Protein AF-S4RMG9-F1 (afdb_monomer)

Secondary structure (DSSP, 8-state):
-GGGTS-HHHHHHHHHHHHHHHHHT-TTEEE-SSSS-EEE--TT-SEEE-TTT--EEETTT-SBP-GGGTTS-HHHHHHHHHHH-HHHHHHHHHHHHHHTPEEPTTT--EESS--SS--EEE-TTT--EEETTT-PBEEPTTGGGS--TTSS--GGGGG-SSEE---TTSHHHHTTS-HHHHHHHHHHTT----SSPPBTB---TT-B---EEEEEETTEEEEEE---B--TTSTT---

Foldseek 3Di:
DCPVVDDPVVVVVVVLVVVVVVQVPDPQWAAALPDRDIDRHDPVDQWDQDPPPRWIAGRPVRHTDDPVCVPPDPVRVVVVCCVPPLVCLQCVVLVVLQVLFAAQPPPRDTDSAAQPDDQWDQDPPPRWTAGSFANFGWDALPPVPPDDPPPPDPPVVNPDGGGGDDDCPTCVNVVPDDPVVVVVVCVVVVHDDFQAAPPSNPRPPPQFAQNWHFYQDPVGTDTGGPGHGDDGRNNRHDD

Nearest PDB structures (foldseek):
  6sc8-assembly1_A  TM=7.449E-01  e=7.551E-26  Homo sapiens
  6sc7-assembly1_A  TM=7.445E-01  e=2.748E-25  Homo sapiens
  6sc9-assembly1_A  TM=7.509E-01  e=9.377E-25  Homo sapiens
  5edv-assembly3_B  TM=5.029E-01  e=2.576E-25  Homo sapiens
  5edv-assembly2_A  TM=4.583E-01  e=9.200E-23  Homo sapiens

Solvent-accessible surface area (backbone atoms only — not comparable to full-atom values): 14494 Å² total; per-residue (Å²): 124,65,79,85,77,42,57,73,67,59,41,52,50,50,53,50,52,52,50,53,52,57,47,68,71,36,91,45,48,41,70,39,61,86,50,101,52,65,45,79,48,64,87,89,48,51,77,39,76,34,91,85,78,74,49,45,16,28,66,79,80,53,41,70,54,53,80,77,43,62,98,43,53,72,63,57,34,50,52,50,46,59,78,65,31,68,68,49,50,50,30,52,63,54,49,45,50,34,73,66,32,51,60,39,84,85,81,61,53,73,34,56,56,52,72,54,98,61,54,75,39,68,39,89,88,77,65,51,44,22,30,69,67,70,58,34,53,50,37,50,78,73,64,68,77,82,58,58,94,86,50,92,73,56,86,73,57,79,82,44,63,83,42,64,75,73,63,86,86,18,52,87,57,53,69,76,49,57,67,68,58,55,51,46,54,32,52,78,68,74,49,89,80,71,36,58,58,61,93,71,26,75,71,67,88,79,47,41,12,68,49,60,21,50,42,87,49,102,92,45,80,43,80,40,56,63,60,41,63,37,56,89,66,43,33,58,29,46,134

InterPro domains:
  IPR002867 IBR domain [PF01485] (14-74)
  IPR002867 IBR domain [SM00647] (12-74)
  IPR002867 IBR domain [SM00647] (87-153)
  IPR017907 Zinc finger, RING-type, conserved site [PS00518] (126-135)
  IPR026254 E3 ubiquitin-protein ligase RNF31-like [PTHR16004] (1-239)
  IPR041031 RNF31, C-terminal [PF18091] (181-239)
  IPR044066 TRIAD supradomain [PS51873] (1-157)
  IPR047540 E3 ubiquitin-protein ligase RNF31-like, BRcat domain [cd20337] (8-85)
  IPR047542 E3 ubiquitin-protein ligase RNF31-like, Rcat domain [cd20351] (86-177)

Structure (mmCIF, N/CA/C/O backbone):
data_AF-S4RMG9-F1
#
_entry.id   AF-S4RMG9-F1
#
loop_
_atom_site.group_PDB
_atom_site.id
_atom_site.type_symbol
_atom_site.label_atom_id
_atom_site.label_alt_id
_atom_site.label_comp_id
_atom_site.label_asym_id
_atom_site.label_entity_id
_atom_site.label_seq_id
_atom_site.pdbx_PDB_ins_code
_atom_site.Cartn_x
_atom_site.Cartn_y
_atom_site.Cartn_z
_atom_site.occupancy
_atom_site.B_iso_or_equiv
_atom_site.auth_seq_id
_atom_site.auth_comp_id
_atom_site.auth_asym_id
_atom_site.auth_atom_id
_atom_site.pdbx_PDB_model_num
ATOM 1 N N . GLN A 1 1 ? -26.118 3.542 48.235 1.00 62.03 1 GLN A N 1
ATOM 2 C CA . GLN A 1 1 ? -25.351 4.521 49.036 1.00 62.03 1 GLN A CA 1
ATOM 3 C C . GLN A 1 1 ? -24.679 5.590 48.164 1.00 62.03 1 GLN A C 1
ATOM 5 O O . GLN A 1 1 ? -24.863 6.753 48.472 1.00 62.03 1 GLN A O 1
ATOM 10 N N . PHE A 1 2 ? -24.027 5.265 47.036 1.00 69.38 2 PHE A N 1
ATOM 11 C CA . PHE A 1 2 ? -23.341 6.250 46.165 1.00 69.38 2 PHE A CA 1
ATOM 12 C C . PHE A 1 2 ? -24.203 7.366 45.531 1.00 69.38 2 PHE A C 1
ATOM 14 O O . PHE A 1 2 ? -23.663 8.402 45.162 1.00 69.38 2 PHE A O 1
ATOM 21 N N . ARG A 1 3 ? -25.529 7.188 45.439 1.00 72.75 3 ARG A N 1
ATOM 22 C CA . ARG A 1 3 ? -26.461 8.138 44.797 1.00 72.75 3 ARG A CA 1
ATOM 23 C C . ARG A 1 3 ? -26.473 9.538 45.421 1.00 72.75 3 ARG A C 1
ATOM 25 O O . ARG A 1 3 ? -26.800 10.492 44.734 1.00 72.75 3 ARG A O 1
ATOM 32 N N . ASN A 1 4 ? -26.107 9.651 46.697 1.00 77.81 4 ASN A N 1
ATOM 33 C CA . ASN A 1 4 ? -26.130 10.916 47.437 1.00 77.81 4 ASN A CA 1
ATOM 34 C C . ASN A 1 4 ? -24.743 11.580 47.545 1.00 77.81 4 ASN A C 1
ATOM 36 O O . ASN A 1 4 ? -24.637 12.645 48.140 1.00 77.81 4 ASN A O 1
ATOM 40 N N . TYR A 1 5 ? -23.690 10.944 47.017 1.00 81.94 5 TYR A N 1
ATOM 41 C CA . TYR A 1 5 ? -22.294 11.391 47.163 1.00 81.94 5 TYR A CA 1
ATOM 42 C C . TYR A 1 5 ? -21.593 11.663 45.830 1.00 81.94 5 TYR A C 1
ATOM 44 O O . TYR A 1 5 ? -20.485 12.190 45.820 1.00 81.94 5 TYR A O 1
ATOM 52 N N . LEU A 1 6 ? -22.204 11.269 44.714 1.00 85.19 6 LEU A N 1
ATOM 53 C CA . LEU A 1 6 ? -21.668 11.470 43.375 1.00 85.19 6 LEU A CA 1
ATOM 54 C C . LEU A 1 6 ? -22.517 12.496 42.634 1.00 85.19 6 LEU A C 1
ATOM 56 O O . LEU A 1 6 ? -23.736 12.534 42.800 1.00 85.19 6 LEU A O 1
ATOM 60 N N . ASP A 1 7 ? -21.860 13.284 41.788 1.00 90.00 7 ASP A N 1
ATOM 61 C CA . ASP A 1 7 ? -22.538 14.131 40.814 1.00 90.00 7 ASP A CA 1
ATOM 62 C C . ASP A 1 7 ? -23.520 13.289 39.962 1.00 90.00 7 ASP A C 1
ATOM 64 O O . ASP A 1 7 ? -23.194 12.140 39.632 1.00 90.00 7 ASP A O 1
ATOM 68 N N . PRO A 1 8 ? -24.711 13.807 39.600 1.00 88.19 8 PRO A N 1
ATOM 69 C CA . PRO A 1 8 ? -25.711 13.053 38.843 1.00 88.19 8 PRO A CA 1
ATOM 70 C C . PRO 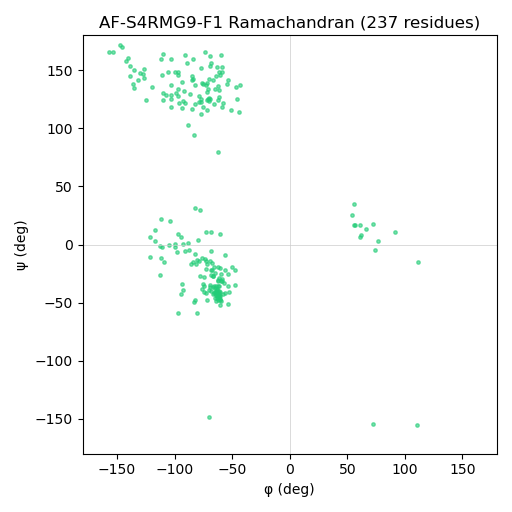A 1 8 ? -25.186 12.433 37.542 1.00 88.19 8 PRO A C 1
ATOM 72 O O . PRO A 1 8 ? -25.585 11.318 37.186 1.00 88.19 8 PRO A O 1
ATOM 75 N N . GLU A 1 9 ? -24.279 13.109 36.834 1.00 87.94 9 GLU A N 1
ATOM 76 C CA . GLU A 1 9 ? -23.705 12.593 35.593 1.00 87.94 9 GLU A CA 1
ATOM 77 C C . GLU A 1 9 ? -22.719 11.449 35.862 1.00 87.94 9 GLU A C 1
ATOM 79 O O . GLU A 1 9 ? -22.760 10.409 35.191 1.00 87.94 9 GLU A O 1
ATOM 84 N N . VAL A 1 10 ? -21.893 11.600 36.899 1.00 86.81 10 VAL A N 1
ATOM 85 C CA . VAL A 1 10 ? -20.945 10.572 37.354 1.00 86.81 10 VAL A CA 1
ATOM 86 C C . VAL A 1 10 ? -21.687 9.344 37.876 1.00 86.81 10 VAL A C 1
ATOM 88 O O . VAL A 1 10 ? -21.314 8.209 37.568 1.00 86.81 10 VAL A O 1
ATOM 91 N N . PHE A 1 11 ? -22.776 9.551 38.617 1.00 88.69 11 PHE A N 1
ATOM 92 C CA . PHE A 1 11 ? -23.627 8.474 39.107 1.00 88.69 11 PHE A CA 1
ATOM 93 C C . PHE A 1 11 ? -24.276 7.699 37.950 1.00 88.69 11 PHE A C 1
ATOM 95 O O . PHE A 1 11 ? -24.215 6.469 37.925 1.00 88.69 11 PHE A O 1
ATOM 102 N N . ARG A 1 12 ? -24.801 8.398 36.935 1.00 85.62 12 ARG A N 1
ATOM 103 C CA . ARG A 1 12 ? -25.355 7.769 35.724 1.00 85.62 12 ARG A CA 1
ATOM 104 C C . ARG A 1 12 ? -24.302 6.953 34.966 1.00 85.62 12 ARG A C 1
ATOM 106 O O . ARG A 1 12 ? -24.592 5.856 34.488 1.00 85.62 12 ARG A O 1
ATOM 113 N N . LEU A 1 13 ? -23.074 7.463 34.855 1.00 86.81 13 LEU A N 1
ATOM 114 C CA . LEU A 1 13 ? -21.967 6.728 34.238 1.00 86.81 13 LEU A CA 1
ATOM 115 C C . LEU A 1 13 ? -21.614 5.464 35.033 1.00 86.81 13 LEU A C 1
ATOM 117 O O . LEU A 1 13 ? -21.383 4.412 34.433 1.00 86.81 13 LEU A O 1
ATOM 121 N N . PHE A 1 14 ? -21.592 5.554 36.365 1.00 87.19 14 PHE A N 1
ATOM 122 C CA . PHE A 1 14 ? -21.366 4.412 37.249 1.00 87.19 14 PHE A CA 1
ATOM 123 C C . PHE A 1 14 ? -22.443 3.332 37.067 1.00 87.19 14 PHE A C 1
ATOM 125 O O . PHE A 1 14 ? -22.099 2.166 36.861 1.00 87.19 14 PHE A O 1
ATOM 132 N N . GLU A 1 15 ? -23.726 3.709 37.059 1.00 87.69 15 GLU A N 1
ATOM 133 C CA . GLU A 1 15 ? -24.835 2.775 36.816 1.00 87.69 15 GLU A CA 1
ATOM 134 C C . GLU A 1 15 ? -24.741 2.118 35.433 1.00 87.69 15 GLU A C 1
ATOM 136 O O . GLU A 1 15 ? -24.869 0.897 35.325 1.00 87.69 15 GLU A O 1
ATOM 141 N N . ASN A 1 16 ? -24.436 2.896 34.388 1.00 86.88 16 ASN A N 1
ATOM 142 C CA . ASN A 1 16 ? -24.229 2.364 33.041 1.00 86.88 16 ASN A CA 1
ATOM 143 C C . ASN A 1 16 ? -23.080 1.348 33.010 1.00 86.88 16 ASN A C 1
ATOM 145 O O . ASN A 1 16 ? -23.271 0.236 32.535 1.00 86.88 16 ASN A O 1
ATOM 149 N N . LYS A 1 17 ? -21.912 1.669 33.581 1.00 86.31 17 LYS A N 1
ATOM 150 C CA . LYS A 1 17 ? -20.766 0.743 33.607 1.00 86.31 17 LYS A CA 1
ATOM 151 C C . LYS A 1 17 ? -21.055 -0.531 34.405 1.00 86.31 17 LYS A C 1
ATOM 153 O O . LYS A 1 17 ? -20.625 -1.608 33.996 1.00 86.31 17 LYS A O 1
ATOM 158 N N . MET A 1 18 ? -21.773 -0.422 35.524 1.00 87.81 18 MET A N 1
ATOM 159 C CA . MET A 1 18 ? -22.202 -1.572 36.329 1.00 87.81 18 MET A CA 1
ATOM 160 C C . MET A 1 18 ? -23.137 -2.485 35.533 1.00 87.81 18 MET A C 1
ATOM 162 O O . MET A 1 18 ? -22.908 -3.696 35.472 1.00 87.81 18 MET A O 1
ATOM 166 N N . ARG A 1 19 ? -24.148 -1.904 34.875 1.00 86.50 19 ARG A N 1
ATOM 167 C CA . ARG A 1 19 ? -25.072 -2.632 34.000 1.00 86.50 19 ARG A CA 1
ATOM 168 C C . ARG A 1 19 ? -24.328 -3.288 32.841 1.00 86.50 19 ARG A C 1
ATOM 170 O O . ARG A 1 19 ? -24.466 -4.489 32.640 1.00 86.50 19 ARG A O 1
ATOM 177 N N . ASP A 1 20 ? -23.519 -2.530 32.109 1.00 86.00 20 ASP A N 1
ATOM 178 C CA . ASP A 1 20 ? -22.822 -3.018 30.919 1.00 86.00 20 ASP A CA 1
ATOM 179 C C . ASP A 1 20 ? -21.849 -4.155 31.278 1.00 86.00 20 ASP A C 1
ATOM 181 O O . ASP A 1 20 ? -21.747 -5.135 30.539 1.00 86.00 20 ASP A O 1
ATOM 185 N N . ARG A 1 21 ? -21.208 -4.092 32.457 1.00 86.38 21 ARG A N 1
ATOM 186 C CA . ARG A 1 21 ? -20.390 -5.188 33.000 1.00 86.38 21 ARG A CA 1
ATOM 187 C C . ARG A 1 21 ? -21.224 -6.429 33.314 1.00 86.38 21 ARG A C 1
ATOM 189 O O . ARG A 1 21 ? -20.803 -7.525 32.960 1.00 86.38 21 ARG A O 1
ATOM 196 N N . ALA A 1 22 ? -22.378 -6.279 33.965 1.00 85.81 22 ALA A N 1
ATOM 197 C CA . ALA A 1 22 ? -23.264 -7.408 34.251 1.00 85.81 22 ALA A CA 1
ATOM 198 C C . ALA A 1 22 ? -23.756 -8.078 32.955 1.00 85.81 22 ALA A C 1
ATOM 200 O O . ALA A 1 22 ? -23.726 -9.301 32.844 1.00 85.81 22 ALA A O 1
ATOM 201 N N . LEU A 1 23 ? -24.116 -7.275 31.950 1.00 86.06 23 LEU A N 1
ATOM 202 C CA . LEU A 1 23 ? -24.546 -7.746 30.633 1.00 86.06 23 LEU A CA 1
ATOM 203 C C . LEU A 1 23 ? -23.413 -8.427 29.854 1.00 86.06 23 LEU A C 1
ATOM 205 O O . LEU A 1 23 ? -23.648 -9.430 29.188 1.00 86.06 23 LEU A O 1
ATOM 209 N N . TYR A 1 24 ? -22.175 -7.941 29.969 1.00 82.00 24 TYR A N 1
ATOM 210 C CA . TYR A 1 24 ? -21.009 -8.568 29.337 1.00 82.00 24 TYR A CA 1
ATOM 211 C C . TYR A 1 24 ? -20.745 -9.991 29.855 1.00 82.00 24 TYR A C 1
ATOM 213 O O . TYR A 1 24 ? -20.275 -10.845 29.108 1.00 82.00 24 TYR A O 1
ATOM 221 N N . MET A 1 25 ? -21.068 -10.256 31.123 1.00 82.25 25 MET A N 1
ATOM 222 C CA . MET A 1 25 ? -20.909 -11.579 31.735 1.00 82.25 25 MET A CA 1
ATOM 223 C C . MET A 1 25 ? -21.997 -12.576 31.305 1.00 82.25 25 MET A C 1
ATOM 225 O O . MET A 1 25 ? -21.868 -13.769 31.576 1.00 82.25 25 MET A O 1
ATOM 229 N N . MET A 1 26 ? -23.068 -12.122 30.644 1.00 85.00 26 MET A N 1
ATOM 230 C CA . MET A 1 26 ? -24.151 -12.996 30.198 1.00 85.00 26 MET A CA 1
ATOM 231 C C . MET A 1 26 ? -23.790 -13.680 28.864 1.00 85.00 26 MET A C 1
ATOM 233 O O . MET A 1 26 ? -23.621 -12.997 27.852 1.00 85.00 26 MET A O 1
ATOM 237 N N . PRO A 1 27 ? -23.750 -15.025 28.796 1.00 82.12 27 PRO A N 1
ATOM 238 C CA . PRO A 1 27 ? -23.243 -15.750 27.623 1.00 82.12 27 PRO A CA 1
ATOM 239 C C . PRO A 1 27 ? -24.046 -15.509 26.336 1.00 82.12 27 PRO A C 1
ATOM 241 O O . PRO A 1 27 ? -23.475 -15.491 25.241 1.00 82.12 27 PRO A O 1
ATOM 244 N N . ASN A 1 28 ? -25.349 -15.250 26.463 1.00 86.19 28 ASN A N 1
ATOM 245 C CA . ASN A 1 28 ? -26.260 -15.042 25.334 1.00 86.19 28 ASN A CA 1
ATOM 246 C C . ASN A 1 28 ? -26.550 -13.561 25.056 1.00 86.19 28 ASN A C 1
ATOM 248 O O . ASN A 1 28 ? -27.316 -13.251 24.152 1.00 86.19 28 ASN A O 1
ATOM 252 N N . PHE A 1 29 ? -25.970 -12.625 25.811 1.00 89.00 29 PHE A N 1
ATOM 253 C CA . PHE A 1 29 ? -26.203 -11.204 25.567 1.00 89.00 29 PHE A CA 1
ATOM 254 C C . PHE A 1 29 ? -25.306 -10.684 24.442 1.00 89.00 29 PHE A C 1
ATOM 256 O O . PHE A 1 29 ? -24.116 -11.010 24.364 1.00 89.00 29 PHE A O 1
ATOM 263 N N . ARG A 1 30 ? -25.871 -9.874 23.546 1.00 89.62 30 ARG A N 1
ATOM 264 C CA . ARG A 1 30 ? -25.168 -9.309 22.393 1.00 89.62 30 ARG A CA 1
ATOM 265 C C . ARG A 1 30 ? -25.499 -7.828 22.242 1.00 89.62 30 ARG A C 1
ATOM 267 O O . ARG A 1 30 ? -26.651 -7.416 22.339 1.00 89.62 30 ARG A O 1
ATOM 274 N N . TRP A 1 31 ? -24.462 -7.032 22.001 1.00 90.75 31 TRP A N 1
ATOM 275 C CA . TRP A 1 31 ? -24.565 -5.590 21.788 1.00 90.75 31 TRP A CA 1
ATOM 276 C C . TRP A 1 31 ? -24.892 -5.272 20.330 1.00 90.75 31 TRP A C 1
ATOM 278 O O . TRP A 1 31 ? -24.378 -5.921 19.417 1.00 90.75 31 TRP A O 1
ATOM 288 N N . CYS A 1 32 ? -25.731 -4.262 20.111 1.00 92.06 32 CYS A N 1
ATOM 289 C CA . CYS A 1 32 ? -25.991 -3.722 18.784 1.00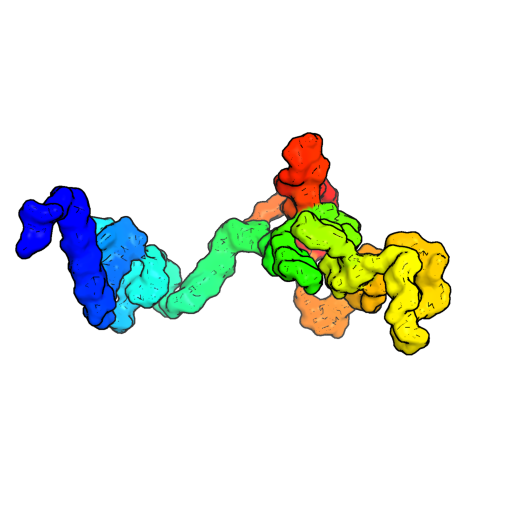 92.06 32 CYS A CA 1
ATOM 290 C C . CYS A 1 32 ? -24.785 -2.908 18.296 1.00 92.06 32 CYS A C 1
ATOM 292 O O . CYS A 1 32 ? -24.239 -2.100 19.042 1.00 92.06 32 CYS A O 1
ATOM 294 N N . ALA A 1 33 ? -24.403 -3.060 17.027 1.00 92.31 33 ALA A N 1
ATOM 295 C CA . ALA A 1 33 ? -23.319 -2.273 16.435 1.00 92.31 33 ALA A CA 1
ATOM 296 C C . ALA A 1 33 ? -23.711 -0.809 16.151 1.00 92.31 33 ALA A C 1
ATOM 298 O O . ALA A 1 33 ? -22.853 0.013 15.851 1.00 92.31 33 ALA A O 1
ATOM 299 N N . HIS A 1 34 ? -25.006 -0.482 16.222 1.00 90.44 34 HIS A N 1
ATOM 300 C CA . HIS A 1 34 ? -25.543 0.822 15.814 1.00 90.44 34 HIS A CA 1
ATOM 301 C C . HIS A 1 34 ? -26.014 1.700 16.970 1.00 90.44 34 HIS A C 1
ATOM 303 O O . HIS A 1 34 ? -26.291 2.878 16.759 1.00 90.44 34 HIS A O 1
ATOM 309 N N . CYS A 1 35 ? -26.188 1.139 18.168 1.00 90.00 35 CYS A N 1
ATOM 310 C CA . CYS A 1 35 ? -26.694 1.885 19.317 1.00 90.00 35 CYS A CA 1
ATOM 311 C C . CYS A 1 35 ? -26.213 1.277 20.645 1.00 90.00 35 CYS A C 1
ATOM 313 O O . CYS A 1 35 ? -25.795 0.121 20.660 1.00 90.00 35 CYS A O 1
ATOM 315 N N . PRO A 1 36 ? -26.338 1.997 21.774 1.00 85.81 36 PRO A N 1
ATOM 316 C CA . PRO A 1 36 ? -25.880 1.532 23.088 1.00 85.81 36 PRO A CA 1
ATOM 317 C C . PRO A 1 36 ? -26.729 0.420 23.720 1.00 85.81 36 PRO A C 1
ATOM 319 O O . PRO A 1 36 ? -26.582 0.155 24.907 1.00 85.81 36 PRO A O 1
ATOM 322 N N . ASN A 1 37 ? -27.657 -0.187 22.980 1.00 88.38 37 ASN A N 1
ATOM 323 C CA . ASN A 1 37 ? -28.533 -1.234 23.494 1.00 88.38 37 ASN A CA 1
ATOM 324 C C . ASN A 1 37 ? -28.073 -2.615 23.022 1.00 88.38 37 ASN A C 1
ATOM 326 O O . ASN A 1 37 ? -27.379 -2.763 22.014 1.00 88.38 37 ASN A O 1
ATOM 330 N N . GLY A 1 38 ? -28.513 -3.645 23.730 1.00 88.19 38 GLY A N 1
ATOM 331 C CA . GLY A 1 38 ? -28.298 -5.032 23.353 1.00 88.19 38 GLY A CA 1
ATOM 332 C C . GLY A 1 38 ? -29.467 -5.898 23.784 1.00 88.19 38 GLY A C 1
ATOM 333 O O . GLY A 1 38 ? -30.372 -5.446 24.488 1.00 88.19 38 GLY A O 1
ATOM 334 N N . SER A 1 39 ? -29.449 -7.144 23.345 1.00 87.38 39 SER A N 1
ATOM 335 C CA . SER A 1 39 ? -30.501 -8.111 23.630 1.00 87.38 39 SER A CA 1
ATOM 336 C C . SER A 1 39 ? -29.901 -9.487 23.866 1.00 87.38 39 SER A C 1
ATOM 338 O O . SER A 1 39 ? -28.785 -9.793 23.439 1.00 87.38 39 SER A O 1
ATOM 340 N N . ILE A 1 40 ? -30.659 -10.329 24.563 1.00 87.69 40 ILE A N 1
ATOM 341 C CA . ILE A 1 40 ? -30.367 -11.757 24.622 1.00 87.69 40 ILE A CA 1
ATOM 342 C C . ILE A 1 40 ? -30.665 -12.326 23.235 1.00 87.69 40 ILE A C 1
ATOM 344 O O . ILE A 1 40 ? -31.747 -12.106 22.694 1.00 87.69 40 ILE A O 1
ATOM 348 N N . HIS A 1 41 ? -29.689 -13.010 22.654 1.00 85.81 41 HIS A N 1
ATOM 349 C CA . HIS A 1 41 ? -29.736 -13.522 21.294 1.00 85.81 41 HIS A CA 1
ATOM 350 C C . HIS A 1 41 ? -29.295 -14.984 21.264 1.00 85.81 41 HIS A C 1
ATOM 352 O O . HIS A 1 41 ? -28.371 -15.379 21.977 1.00 85.81 41 HIS A O 1
ATOM 358 N N . ASP A 1 42 ? -29.954 -15.781 20.428 1.00 80.81 42 ASP A N 1
ATOM 359 C CA . ASP A 1 42 ? -29.627 -17.192 20.237 1.00 80.81 42 ASP A CA 1
ATOM 360 C C . ASP A 1 42 ? -28.273 -17.341 19.519 1.00 80.81 42 ASP A C 1
ATOM 362 O O . ASP A 1 42 ? -28.057 -16.803 18.431 1.00 80.81 42 ASP A O 1
ATOM 366 N N . ALA A 1 43 ? -27.353 -18.093 20.125 1.00 70.75 43 ALA A N 1
ATOM 367 C CA . ALA A 1 43 ? -26.007 -18.317 19.606 1.00 70.75 43 ALA A CA 1
ATOM 368 C C . ALA A 1 43 ? -25.979 -19.043 18.246 1.00 70.75 43 ALA A C 1
ATOM 370 O O . ALA A 1 43 ? -24.967 -18.957 17.542 1.00 70.75 43 ALA A O 1
ATOM 371 N N . LEU A 1 44 ? -27.059 -19.736 17.868 1.00 78.44 44 LEU A N 1
ATOM 372 C CA . LEU A 1 44 ? -27.154 -20.458 16.597 1.00 78.44 44 LEU A CA 1
ATOM 373 C C . LEU A 1 44 ? -27.359 -19.525 15.397 1.00 78.44 44 LEU A C 1
ATOM 375 O O . LEU A 1 44 ? -26.914 -19.840 14.292 1.00 78.44 44 LEU A O 1
ATOM 379 N N . ARG A 1 45 ? -27.981 -18.356 15.597 1.00 85.00 45 ARG A N 1
ATOM 380 C CA . ARG A 1 45 ? -28.247 -17.399 14.516 1.00 85.00 45 ARG A CA 1
ATOM 381 C C . ARG A 1 45 ? -27.199 -16.291 14.503 1.00 85.00 45 ARG A C 1
ATOM 383 O O . ARG A 1 45 ? -26.939 -15.640 15.514 1.00 85.00 45 ARG A O 1
ATOM 390 N N . LEU A 1 46 ? -26.622 -16.014 13.335 1.00 90.00 46 LEU A N 1
ATOM 391 C CA . LEU A 1 46 ? -25.667 -14.911 13.193 1.00 90.00 46 LEU A CA 1
ATOM 392 C C . LEU A 1 46 ? -26.364 -13.548 13.196 1.00 90.00 46 LEU A C 1
ATOM 394 O O . LEU A 1 46 ? -25.887 -12.621 13.839 1.00 90.00 46 LEU A O 1
ATOM 398 N N . ARG A 1 47 ? -27.511 -13.425 12.528 1.00 91.81 47 ARG A N 1
ATOM 399 C CA . ARG A 1 47 ? -28.275 -12.179 12.474 1.00 91.81 47 ARG A CA 1
ATOM 400 C C . ARG A 1 47 ? -29.020 -11.915 13.780 1.00 91.81 47 ARG A C 1
ATOM 402 O O . ARG A 1 47 ? -29.922 -12.675 14.128 1.00 91.81 47 ARG A O 1
ATOM 409 N N . MET A 1 48 ? -28.687 -10.812 14.440 1.00 92.00 48 MET A N 1
ATOM 410 C CA . MET A 1 48 ? -29.423 -10.250 15.570 1.00 92.00 48 MET A CA 1
ATOM 411 C C . MET A 1 48 ? -30.098 -8.945 15.145 1.00 92.00 48 MET A C 1
ATOM 413 O O . MET A 1 48 ? -29.423 -8.015 14.702 1.00 92.00 48 MET A O 1
ATOM 417 N N . ASP A 1 49 ? -31.412 -8.853 15.322 1.00 91.81 49 ASP A N 1
ATOM 418 C CA . ASP A 1 49 ? -32.185 -7.644 15.041 1.00 91.81 49 ASP A CA 1
ATOM 419 C C . ASP A 1 49 ? -32.369 -6.834 16.335 1.00 91.81 49 ASP A C 1
ATOM 421 O O . ASP A 1 49 ? -32.881 -7.337 17.336 1.00 91.81 49 ASP A O 1
ATOM 425 N N . CYS A 1 50 ? -31.912 -5.579 16.347 1.00 91.44 50 CYS A N 1
ATOM 426 C CA . CYS A 1 50 ? -32.006 -4.730 17.531 1.00 91.44 50 CYS A CA 1
ATOM 427 C C . CYS A 1 50 ? -33.419 -4.157 17.687 1.00 91.44 50 CYS A C 1
ATOM 429 O O . CYS A 1 50 ? -33.875 -3.402 16.833 1.00 91.44 50 CYS A O 1
ATOM 431 N N . THR A 1 51 ? -34.060 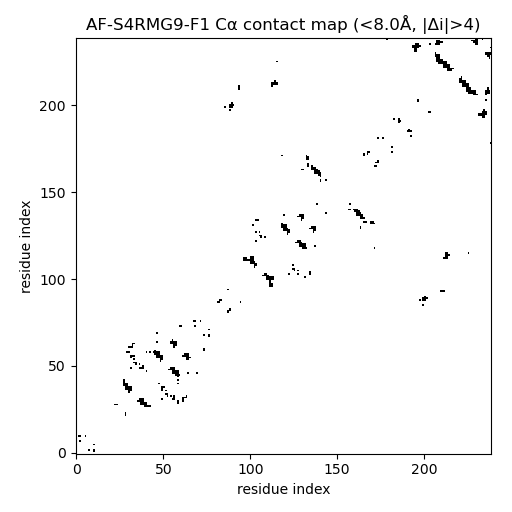-4.408 18.828 1.00 89.81 51 THR A N 1
ATOM 432 C CA . THR A 1 51 ? -35.419 -3.925 19.143 1.00 89.81 51 THR A CA 1
ATOM 433 C C . THR A 1 51 ? -35.527 -2.413 19.357 1.00 89.81 51 THR A C 1
ATOM 435 O O . THR A 1 51 ? -36.628 -1.875 19.370 1.00 89.81 51 THR A O 1
ATOM 438 N N . TYR A 1 52 ? -34.401 -1.715 19.535 1.00 91.00 52 TYR A N 1
ATOM 439 C CA . TYR A 1 52 ? -34.382 -0.274 19.800 1.00 91.00 52 TYR A CA 1
ATOM 440 C C . TYR A 1 52 ? -34.194 0.569 18.540 1.00 91.00 52 TYR A C 1
ATOM 442 O O . TYR A 1 52 ? -34.828 1.607 18.395 1.00 91.00 52 TYR A O 1
ATOM 450 N N . CYS A 1 53 ? -33.297 0.157 17.639 1.00 93.00 53 CYS A N 1
ATOM 451 C CA . CYS A 1 53 ? -32.984 0.920 16.425 1.00 93.00 53 CYS A CA 1
ATOM 452 C C . CYS A 1 53 ? -33.433 0.230 15.133 1.00 93.00 53 CYS A C 1
ATOM 454 O O . CYS A 1 53 ? -33.211 0.779 14.058 1.00 93.00 53 CYS A O 1
ATOM 456 N N . ASN A 1 54 ? -34.027 -0.966 15.226 1.00 90.94 54 ASN A N 1
ATOM 457 C CA . ASN A 1 54 ? -34.478 -1.791 14.100 1.00 90.94 54 ASN A CA 1
ATOM 458 C C . ASN A 1 54 ? -33.384 -2.121 13.070 1.00 90.94 54 ASN A C 1
ATOM 460 O O . ASN A 1 54 ? -33.680 -2.542 11.955 1.00 90.94 54 ASN A O 1
ATOM 464 N N . LYS A 1 55 ? -32.109 -1.948 13.441 1.00 93.44 55 LYS A N 1
ATOM 465 C CA . LYS A 1 55 ? -30.958 -2.329 12.624 1.00 93.44 55 LYS A CA 1
ATOM 466 C C . LYS A 1 55 ? -30.427 -3.687 13.054 1.00 93.44 55 LYS A C 1
ATOM 468 O O . LYS A 1 55 ? -30.457 -4.050 14.232 1.00 93.44 55 LYS A O 1
ATOM 473 N N . SER A 1 56 ? -29.887 -4.407 12.085 1.00 93.50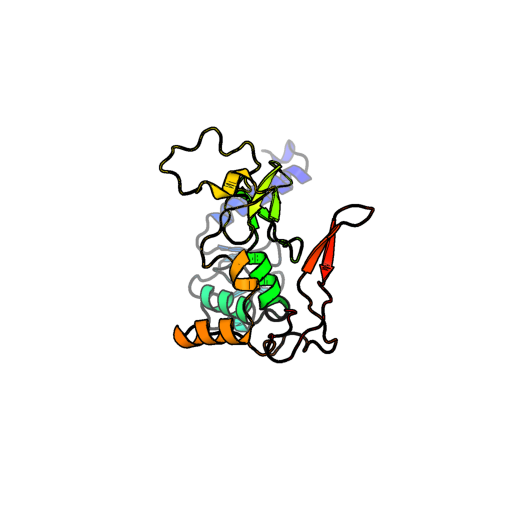 56 SER A N 1
ATOM 474 C CA . SER A 1 56 ? -29.377 -5.759 12.268 1.00 93.50 56 SER A CA 1
ATOM 475 C C . SER A 1 56 ? -27.857 -5.746 12.496 1.00 93.50 56 SER A C 1
ATOM 477 O O . SER A 1 56 ? -27.130 -4.891 11.980 1.00 93.50 56 SER A O 1
ATOM 479 N N . THR A 1 57 ? -27.361 -6.672 13.314 1.00 93.75 57 THR A N 1
ATOM 480 C CA . THR A 1 57 ? -25.942 -6.831 13.684 1.00 93.75 57 THR A CA 1
ATOM 481 C C . THR A 1 57 ? -25.578 -8.313 13.692 1.00 93.75 57 THR A C 1
ATOM 483 O O . THR A 1 57 ? -26.395 -9.151 14.072 1.00 93.75 57 THR A O 1
ATOM 486 N N . CYS A 1 58 ? -24.352 -8.654 13.301 1.00 93.25 58 CYS A N 1
ATOM 487 C CA . CYS A 1 58 ? -23.854 -10.019 13.434 1.00 93.25 58 CYS A CA 1
ATOM 488 C C . CYS A 1 58 ? -23.453 -10.328 14.886 1.00 93.25 58 CYS A C 1
ATOM 490 O O . CYS A 1 58 ? -22.610 -9.647 15.471 1.00 93.25 58 CYS A O 1
ATOM 492 N N . SER A 1 59 ? -24.007 -11.396 15.456 1.00 90.69 59 SER A N 1
ATOM 493 C CA . SER A 1 59 ? -23.798 -11.827 16.842 1.00 90.69 59 SER A CA 1
ATOM 494 C C . SER A 1 59 ? -22.377 -12.333 17.128 1.00 90.69 59 SER A C 1
ATOM 496 O O . SER A 1 59 ? -21.955 -12.320 18.286 1.00 90.69 59 SER A O 1
ATOM 498 N N . LYS A 1 60 ? -21.629 -12.755 16.094 1.00 88.94 60 LYS A N 1
ATOM 499 C CA . LYS A 1 60 ? -20.236 -13.227 16.209 1.00 88.94 60 LYS A CA 1
ATOM 500 C C . LYS A 1 60 ? -19.210 -12.141 15.890 1.00 88.94 60 LYS A C 1
ATOM 502 O O . LYS A 1 60 ? -18.400 -11.814 16.752 1.00 88.94 60 LYS A O 1
ATOM 507 N N . CYS A 1 61 ? -19.238 -11.568 14.682 1.00 89.94 61 CYS A N 1
ATOM 508 C CA . CYS A 1 61 ? -18.236 -10.573 14.269 1.00 89.94 61 CYS A CA 1
ATOM 509 C C . CYS A 1 61 ? -18.531 -9.151 14.770 1.00 89.94 61 CYS A C 1
ATOM 511 O O . CYS A 1 61 ? -17.677 -8.278 14.636 1.00 89.94 61 CYS A O 1
ATOM 513 N N . LYS A 1 62 ? -19.715 -8.916 15.358 1.00 90.00 62 LYS A N 1
ATOM 514 C CA . LYS A 1 62 ? -20.143 -7.632 15.942 1.00 90.00 62 LYS A CA 1
ATOM 515 C C . LYS A 1 62 ? -20.201 -6.470 14.939 1.00 90.00 62 LYS A C 1
ATOM 517 O O . LYS A 1 62 ? -20.254 -5.314 15.347 1.00 90.00 62 LYS A O 1
ATOM 522 N N . LYS A 1 63 ? -20.207 -6.763 13.636 1.00 91.06 63 LYS A N 1
ATOM 523 C CA . LYS A 1 63 ? -20.364 -5.773 12.563 1.00 91.06 63 LYS A CA 1
ATOM 524 C C . LYS A 1 63 ? -21.847 -5.565 12.215 1.00 91.06 63 LYS A C 1
ATOM 526 O O . LYS A 1 63 ? -22.652 -6.476 12.455 1.00 91.06 63 LYS A O 1
ATOM 531 N N . PRO A 1 64 ? -22.221 -4.404 11.641 1.00 92.38 64 PRO A N 1
ATOM 532 C CA . PRO A 1 64 ? -23.517 -4.219 10.992 1.00 92.38 64 PRO A CA 1
ATOM 533 C C . PRO A 1 64 ? -23.852 -5.389 10.065 1.00 92.38 64 PRO A C 1
ATOM 535 O O . PRO A 1 64 ? -22.985 -5.880 9.347 1.00 92.38 64 PRO A O 1
ATOM 538 N N . TRP A 1 65 ? -25.093 -5.868 10.122 1.00 93.44 65 TRP A N 1
ATOM 539 C CA . TRP A 1 65 ? -25.528 -6.961 9.260 1.00 93.44 65 TRP A CA 1
ATOM 540 C C . TRP A 1 65 ? -25.786 -6.457 7.845 1.00 93.44 65 TRP A C 1
ATOM 542 O O . TRP A 1 65 ? -26.422 -5.420 7.658 1.00 93.44 65 TRP A O 1
ATOM 552 N N . GLU A 1 66 ? -25.367 -7.249 6.869 1.00 90.94 66 GLU A N 1
ATOM 553 C CA . GLU A 1 66 ? -25.631 -7.030 5.453 1.00 90.94 66 GLU A CA 1
ATOM 554 C C . GLU A 1 66 ? -26.249 -8.292 4.860 1.00 90.94 66 GLU A C 1
ATOM 556 O O . GLU A 1 66 ? -25.986 -9.398 5.335 1.00 90.94 66 GLU A O 1
ATOM 561 N N . VAL A 1 67 ? -27.079 -8.138 3.828 1.00 88.75 67 VAL A N 1
ATOM 562 C CA . VAL A 1 67 ? -27.809 -9.267 3.224 1.00 88.75 67 VAL A CA 1
ATOM 563 C C . VAL A 1 67 ? -26.863 -10.321 2.646 1.00 88.75 67 VAL A C 1
ATOM 565 O O . VAL A 1 67 ? -27.177 -11.503 2.676 1.00 88.75 67 VAL A O 1
ATOM 568 N N . GLN A 1 68 ? -25.671 -9.916 2.213 1.00 87.88 68 GLN A N 1
ATOM 569 C CA . GLN A 1 68 ? -24.623 -10.798 1.701 1.00 87.88 68 GLN A CA 1
ATOM 570 C C . GLN A 1 68 ? -23.945 -11.626 2.801 1.00 87.88 68 GLN A C 1
ATOM 572 O O . GLN A 1 68 ? -23.263 -12.593 2.490 1.00 87.88 68 GLN A O 1
ATOM 577 N N . HIS A 1 69 ? -24.130 -11.289 4.082 1.00 91.56 69 HIS A N 1
ATOM 578 C CA . HIS A 1 69 ? -23.675 -12.134 5.190 1.00 91.56 69 HIS A CA 1
ATOM 579 C C . HIS A 1 69 ? -24.634 -13.322 5.431 1.00 91.56 69 HIS A C 1
ATOM 581 O O . HIS A 1 69 ? -24.282 -14.279 6.126 1.00 91.56 69 HIS A O 1
ATOM 587 N N . GLU A 1 70 ? -25.846 -13.297 4.869 1.00 91.25 70 GLU A N 1
ATOM 588 C CA . GLU A 1 70 ? -26.812 -14.387 5.005 1.00 91.25 70 GLU A CA 1
ATOM 589 C C . GLU A 1 70 ? -26.252 -15.683 4.393 1.00 91.25 70 GLU A C 1
ATOM 591 O O . GLU A 1 70 ? -25.781 -15.703 3.260 1.00 91.25 70 GLU A O 1
ATOM 596 N N . GLY A 1 71 ? -26.258 -16.773 5.165 1.00 87.44 71 GLY A N 1
ATOM 597 C CA . GLY A 1 71 ? -25.711 -18.065 4.730 1.00 87.44 71 GLY A CA 1
ATOM 598 C C . GLY A 1 71 ? -24.178 -18.160 4.687 1.00 87.44 71 GLY A C 1
ATOM 599 O O . GLY A 1 71 ? -23.659 -19.253 4.470 1.00 87.44 71 GLY A O 1
ATOM 600 N N . LEU A 1 72 ? -23.444 -17.070 4.947 1.00 90.38 72 LEU A N 1
ATOM 601 C CA . LEU A 1 72 ? -21.980 -17.069 5.001 1.00 90.38 72 LEU A CA 1
ATOM 602 C C . LEU A 1 72 ? -21.450 -17.123 6.437 1.00 90.38 72 LEU A C 1
ATOM 604 O O . LEU A 1 72 ? -22.018 -16.550 7.373 1.00 90.38 72 LEU A O 1
ATOM 608 N N . THR A 1 73 ? -20.290 -17.761 6.609 1.00 92.25 73 THR A N 1
ATOM 609 C CA . THR A 1 73 ? -19.505 -17.620 7.841 1.00 92.25 73 THR A CA 1
ATOM 610 C C . THR A 1 73 ? -18.950 -16.196 7.937 1.00 92.25 73 THR A C 1
ATOM 612 O O . THR A 1 73 ? -18.783 -15.510 6.931 1.00 92.25 73 THR A O 1
ATOM 615 N N . CYS A 1 74 ? -18.641 -15.723 9.149 1.00 91.94 74 CYS A N 1
ATOM 616 C CA . CYS A 1 74 ? -18.052 -14.390 9.322 1.00 91.94 74 CYS A CA 1
ATOM 617 C C . CYS A 1 74 ? -16.724 -14.222 8.574 1.00 91.94 74 CYS A C 1
ATOM 619 O O . CYS A 1 74 ? -16.418 -13.120 8.135 1.00 91.94 74 CYS A O 1
ATOM 621 N N . GLU A 1 75 ? -15.957 -15.303 8.439 1.00 91.06 75 GLU A N 1
ATOM 622 C CA . GLU A 1 75 ? -14.697 -15.322 7.698 1.00 91.06 75 GLU A CA 1
ATOM 623 C C . GLU A 1 75 ? -14.943 -15.243 6.189 1.00 91.06 75 GLU A C 1
ATOM 625 O O . GLU A 1 75 ? -14.391 -14.367 5.535 1.00 91.06 75 GLU A O 1
ATOM 630 N N . ALA A 1 76 ? -15.867 -16.046 5.650 1.00 86.62 76 ALA A N 1
ATOM 631 C CA . ALA A 1 76 ? -16.239 -15.976 4.237 1.00 86.62 76 ALA A CA 1
ATOM 632 C C . ALA A 1 76 ? -16.827 -14.606 3.859 1.00 86.62 76 ALA A C 1
ATOM 634 O O . ALA A 1 76 ? -16.493 -14.061 2.812 1.00 86.62 76 ALA A O 1
ATOM 635 N N . PHE A 1 77 ? -17.654 -14.012 4.726 1.00 89.88 77 PHE A N 1
ATOM 636 C CA . PHE A 1 77 ? -18.168 -12.656 4.525 1.00 89.88 77 PHE A CA 1
ATOM 637 C C . PHE A 1 77 ? -17.056 -11.598 4.582 1.00 89.88 77 PHE A C 1
ATOM 639 O O . PHE A 1 77 ? -17.101 -10.622 3.837 1.00 89.88 77 PHE A O 1
ATOM 646 N N . HIS A 1 78 ? -16.049 -11.782 5.441 1.00 84.69 78 HIS A N 1
ATOM 647 C CA . HIS A 1 78 ? -14.886 -10.900 5.489 1.00 84.69 78 HIS A CA 1
ATOM 648 C C . HIS A 1 78 ? -14.085 -10.958 4.185 1.00 84.69 78 HIS A C 1
ATOM 650 O O . HIS A 1 78 ? -13.798 -9.909 3.618 1.00 84.69 78 HIS A O 1
ATOM 656 N N . THR A 1 79 ? -13.779 -12.156 3.685 1.00 83.19 79 THR A N 1
ATOM 657 C CA . THR A 1 79 ? -13.093 -12.337 2.396 1.00 83.19 79 THR A CA 1
ATOM 658 C C . THR A 1 79 ? -13.911 -11.753 1.251 1.00 83.19 79 THR A C 1
ATOM 660 O O . THR A 1 79 ? -13.402 -10.934 0.497 1.00 83.19 79 THR A O 1
ATOM 663 N N . TRP A 1 80 ? -15.212 -12.053 1.198 1.00 84.88 80 TRP A N 1
ATOM 664 C CA . TRP A 1 80 ? -16.110 -11.469 0.204 1.00 84.88 80 TRP A CA 1
ATOM 665 C C . TRP A 1 80 ? -16.088 -9.937 0.243 1.00 84.88 80 TRP A C 1
ATOM 667 O O . TRP A 1 80 ? -16.046 -9.299 -0.805 1.00 84.88 80 TRP A O 1
ATOM 677 N N . LYS A 1 81 ? -16.073 -9.334 1.438 1.00 82.62 81 LYS A N 1
ATOM 678 C CA . LYS A 1 81 ? -15.965 -7.881 1.590 1.00 82.62 81 LYS A CA 1
ATOM 679 C C . LYS A 1 81 ? -14.666 -7.326 1.022 1.00 82.62 81 LYS A C 1
ATOM 681 O O . LYS A 1 81 ? -14.735 -6.314 0.343 1.00 82.62 81 LYS A O 1
ATOM 686 N N . LEU A 1 82 ? -13.529 -7.973 1.268 1.00 71.69 82 LEU A N 1
ATOM 687 C CA . LEU A 1 82 ? -12.242 -7.572 0.688 1.00 71.69 82 LEU A CA 1
ATOM 688 C C . LEU A 1 82 ? -12.270 -7.673 -0.846 1.00 71.69 82 LEU A C 1
ATOM 690 O O . LEU A 1 82 ? -11.875 -6.746 -1.547 1.00 71.69 82 LEU A O 1
ATOM 694 N N . ASP A 1 83 ? -12.831 -8.762 -1.366 1.00 71.31 83 ASP A N 1
ATOM 695 C CA . ASP A 1 83 ? -12.909 -9.022 -2.806 1.00 71.31 83 ASP A CA 1
ATOM 696 C C . ASP A 1 83 ? -13.921 -8.122 -3.538 1.00 71.31 83 ASP A C 1
ATOM 698 O O . ASP A 1 83 ? -13.881 -8.020 -4.759 1.00 71.31 83 ASP A O 1
ATOM 702 N N . ASN A 1 84 ? -14.849 -7.476 -2.826 1.00 67.50 84 ASN A N 1
ATOM 703 C CA . ASN A 1 84 ? -15.934 -6.683 -3.421 1.00 67.50 84 ASN A CA 1
ATOM 704 C C . ASN A 1 84 ? -15.935 -5.217 -2.963 1.00 67.50 84 ASN A C 1
ATOM 706 O O . ASN A 1 84 ? -16.870 -4.484 -3.286 1.00 67.50 84 ASN A O 1
ATOM 710 N N . ASP A 1 85 ? -14.925 -4.778 -2.208 1.00 67.38 85 ASP A N 1
ATOM 711 C CA . ASP A 1 85 ? -14.769 -3.380 -1.811 1.00 67.38 85 ASP A CA 1
ATOM 712 C C . ASP A 1 85 ? -14.345 -2.545 -3.038 1.00 67.38 85 ASP A C 1
ATOM 714 O O . ASP A 1 85 ? -13.257 -2.769 -3.571 1.00 67.38 85 ASP A O 1
ATOM 718 N N . PRO A 1 86 ? -15.168 -1.589 -3.513 1.00 57.59 86 PRO A N 1
ATOM 719 C CA . PRO A 1 86 ? -14.862 -0.787 -4.696 1.00 57.59 86 PRO A CA 1
ATOM 720 C C . PRO A 1 86 ? -13.570 0.028 -4.568 1.00 57.59 86 PRO A C 1
ATOM 722 O O . PRO A 1 86 ? -12.883 0.227 -5.568 1.00 57.59 86 PRO A O 1
ATOM 725 N N . GLU A 1 87 ? -13.207 0.468 -3.358 1.00 54.91 87 GLU A N 1
ATOM 726 C CA . GLU A 1 87 ? -11.944 1.172 -3.115 1.00 54.91 87 GLU A CA 1
ATOM 727 C C . GLU A 1 87 ? -10.763 0.198 -3.138 1.00 54.91 87 GLU A C 1
ATOM 729 O O . GLU A 1 87 ? -9.703 0.538 -3.657 1.00 54.91 87 GLU A O 1
ATOM 734 N N . MET A 1 88 ? -10.940 -1.032 -2.648 1.00 51.16 88 MET A N 1
ATOM 735 C CA . MET A 1 88 ? -9.897 -2.066 -2.669 1.00 51.16 88 MET A CA 1
ATOM 736 C C . MET A 1 88 ? -9.698 -2.669 -4.071 1.00 51.16 88 MET A C 1
ATOM 738 O O . MET A 1 88 ? -8.566 -2.953 -4.464 1.00 51.16 88 MET A O 1
ATOM 742 N N . GLN A 1 89 ? -10.773 -2.789 -4.857 1.00 50.62 89 GLN A N 1
ATOM 743 C CA . GLN A 1 89 ? -10.735 -3.194 -6.265 1.00 50.62 89 GLN A CA 1
ATOM 744 C C . GLN A 1 89 ? -10.119 -2.102 -7.152 1.00 50.62 89 GLN A C 1
ATOM 746 O O . GLN A 1 89 ? -9.310 -2.421 -8.022 1.00 50.62 89 GLN A O 1
ATOM 751 N N . ALA A 1 90 ? -10.414 -0.821 -6.887 1.00 51.50 90 ALA A N 1
ATOM 752 C CA . ALA A 1 90 ? -9.763 0.311 -7.552 1.00 51.50 90 ALA A CA 1
ATOM 753 C C . ALA A 1 90 ? -8.285 0.465 -7.146 1.00 51.50 90 ALA A C 1
ATOM 755 O O . ALA A 1 90 ? -7.445 0.814 -7.972 1.00 51.50 90 ALA A O 1
ATOM 756 N N . ALA A 1 91 ? -7.947 0.164 -5.891 1.00 52.50 91 ALA A N 1
ATOM 757 C CA . ALA A 1 91 ? -6.603 0.331 -5.354 1.00 52.50 91 ALA A CA 1
ATOM 758 C C . ALA A 1 91 ? -5.717 -0.915 -5.468 1.00 52.50 91 ALA A C 1
ATOM 760 O O . ALA A 1 91 ? -4.582 -0.843 -5.023 1.00 52.50 91 ALA A O 1
ATOM 761 N N . GLY A 1 92 ? -6.163 -2.044 -6.028 1.00 55.72 92 GLY A N 1
ATOM 762 C CA . GLY A 1 92 ? -5.546 -3.366 -5.808 1.00 55.72 92 GLY A CA 1
ATOM 763 C C . GLY A 1 92 ? -4.016 -3.453 -5.943 1.00 55.72 92 GLY A C 1
ATOM 764 O O . GLY A 1 92 ? -3.378 -4.170 -5.176 1.00 55.72 92 GLY A O 1
ATOM 765 N N . LEU A 1 93 ? -3.396 -2.686 -6.848 1.00 53.28 93 LEU A N 1
ATOM 766 C CA . LEU A 1 93 ? -1.935 -2.624 -6.965 1.00 53.28 93 LEU A CA 1
ATOM 767 C C . LEU A 1 93 ? -1.278 -1.484 -6.167 1.00 53.28 93 LEU A C 1
ATOM 769 O O . LEU A 1 93 ? -0.199 -1.677 -5.614 1.00 53.28 93 LEU A O 1
ATOM 773 N N . ALA A 1 94 ? -1.922 -0.324 -6.036 1.00 52.12 94 ALA A N 1
ATOM 774 C CA . ALA A 1 94 ? -1.455 0.739 -5.141 1.00 52.12 94 ALA A CA 1
ATOM 775 C C . ALA A 1 94 ? -1.515 0.294 -3.667 1.00 52.12 94 ALA A C 1
ATOM 777 O O . ALA A 1 94 ? -0.612 0.580 -2.890 1.00 52.12 94 ALA A O 1
ATOM 778 N N . ALA A 1 95 ? -2.541 -0.473 -3.299 1.00 56.34 95 ALA A N 1
ATOM 779 C CA . ALA A 1 95 ? -2.702 -1.172 -2.035 1.00 56.34 95 ALA A CA 1
ATOM 780 C C . ALA A 1 95 ? -1.660 -2.285 -1.880 1.00 56.34 95 ALA A C 1
ATOM 782 O O . ALA A 1 95 ? -1.042 -2.359 -0.829 1.00 56.34 95 ALA A O 1
ATOM 783 N N . PHE A 1 96 ? -1.372 -3.074 -2.923 1.00 58.31 96 PHE A N 1
ATOM 784 C CA . PHE A 1 96 ? -0.271 -4.044 -2.891 1.00 58.31 96 PHE A CA 1
ATOM 785 C C . PHE A 1 96 ? 1.091 -3.365 -2.677 1.00 58.31 96 PHE A C 1
ATOM 787 O O . PHE A 1 96 ? 1.863 -3.816 -1.838 1.00 58.31 96 PHE A O 1
ATOM 794 N N . LEU A 1 97 ? 1.394 -2.257 -3.363 1.00 56.09 97 LEU A N 1
ATOM 795 C CA . LEU A 1 97 ? 2.617 -1.472 -3.130 1.00 56.09 97 LEU A CA 1
ATOM 796 C C . LEU A 1 97 ? 2.635 -0.849 -1.722 1.00 56.09 97 LEU A C 1
ATOM 798 O O . LEU A 1 97 ? 3.685 -0.798 -1.083 1.00 56.09 97 LEU A O 1
ATOM 802 N N . LYS A 1 98 ? 1.468 -0.439 -1.210 1.00 56.38 98 LYS A N 1
ATOM 803 C CA . LYS A 1 98 ? 1.276 0.083 0.151 1.00 56.38 98 LYS A CA 1
ATOM 804 C C . LYS A 1 98 ? 1.449 -0.991 1.233 1.00 56.38 98 LYS A C 1
ATOM 806 O O . LYS A 1 98 ? 1.991 -0.706 2.301 1.00 56.38 98 LYS A O 1
ATOM 811 N N . GLU A 1 99 ? 1.013 -2.222 0.974 1.00 60.94 99 GLU A N 1
ATOM 812 C CA . GLU A 1 99 ? 1.162 -3.386 1.857 1.00 60.94 99 GLU A CA 1
ATOM 813 C C . GLU A 1 99 ? 2.592 -3.944 1.828 1.00 60.94 99 GLU A C 1
ATOM 815 O O . GLU A 1 99 ? 3.151 -4.258 2.887 1.00 60.94 99 GLU A O 1
ATOM 820 N N . ASN A 1 100 ? 3.228 -3.948 0.651 1.00 64.62 100 ASN A N 1
ATOM 821 C CA . ASN A 1 100 ? 4.653 -4.236 0.439 1.00 64.62 100 ASN A CA 1
ATOM 822 C C . ASN A 1 100 ? 5.546 -3.009 0.702 1.00 64.62 100 ASN A C 1
ATOM 824 O O . ASN A 1 100 ? 6.598 -2.835 0.086 1.00 64.62 100 ASN A O 1
ATOM 828 N N . GLY A 1 101 ? 5.123 -2.148 1.629 1.00 74.12 101 GLY A N 1
ATOM 829 C CA . GLY A 1 101 ? 5.853 -0.950 2.010 1.00 74.12 101 GLY A CA 1
ATOM 830 C C . GLY A 1 101 ? 7.267 -1.238 2.530 1.00 74.12 101 GLY A C 1
ATOM 831 O O . GLY A 1 101 ? 7.550 -2.289 3.111 1.00 74.12 101 GLY A O 1
ATOM 832 N N . ILE A 1 102 ? 8.156 -0.260 2.369 1.00 82.62 102 ILE A N 1
ATOM 833 C CA . ILE A 1 102 ? 9.575 -0.371 2.721 1.00 82.62 102 ILE A CA 1
ATOM 834 C C . ILE A 1 102 ? 9.724 -0.377 4.246 1.00 82.62 102 ILE A C 1
ATOM 836 O O . ILE A 1 102 ? 9.309 0.563 4.926 1.00 82.62 102 ILE A O 1
ATOM 840 N N . ALA A 1 103 ? 10.360 -1.405 4.805 1.00 86.69 103 ALA A N 1
ATOM 841 C CA . ALA A 1 103 ? 10.715 -1.451 6.223 1.00 86.69 103 ALA A CA 1
ATOM 842 C C . ALA A 1 103 ? 12.205 -1.153 6.419 1.00 86.69 103 ALA A C 1
ATOM 844 O O . ALA A 1 103 ? 13.060 -1.829 5.854 1.00 86.69 103 ALA A O 1
ATOM 845 N N . CYS A 1 104 ? 12.547 -0.169 7.254 1.00 8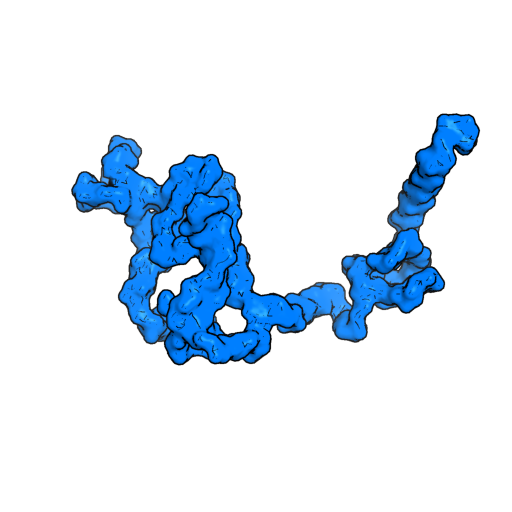7.56 104 CYS A N 1
ATOM 846 C CA . CYS A 1 104 ? 13.953 0.108 7.545 1.00 87.56 104 CYS A CA 1
ATOM 847 C C . CYS A 1 104 ? 14.605 -1.109 8.233 1.00 87.56 104 CYS A C 1
ATOM 849 O O . CYS A 1 104 ? 14.148 -1.505 9.312 1.00 87.56 104 CYS A O 1
ATOM 851 N N . PRO A 1 105 ? 15.706 -1.673 7.702 1.00 88.25 105 PRO A N 1
ATOM 852 C CA . PRO A 1 105 ? 16.326 -2.861 8.284 1.00 88.25 105 PRO A CA 1
ATOM 853 C C . PRO A 1 105 ? 16.930 -2.577 9.667 1.00 88.25 105 PRO A C 1
ATOM 855 O O . PRO A 1 105 ? 16.946 -3.478 10.508 1.00 88.25 105 PRO A O 1
ATOM 858 N N . LYS A 1 106 ? 17.326 -1.322 9.937 1.00 87.69 106 LYS A N 1
ATOM 859 C CA . LYS A 1 106 ? 17.905 -0.873 11.211 1.00 87.69 106 LYS A CA 1
ATOM 860 C C . LYS A 1 106 ? 16.855 -0.609 12.298 1.00 87.69 106 LYS A C 1
ATOM 862 O O . LYS A 1 106 ? 16.916 -1.231 13.350 1.00 87.69 106 LYS A O 1
ATOM 867 N N . CYS A 1 107 ? 15.898 0.299 12.072 1.00 89.81 107 CYS A N 1
ATOM 868 C CA . CYS A 1 107 ? 14.939 0.726 13.111 1.00 89.81 107 CYS A CA 1
ATOM 869 C C . CYS A 1 107 ? 13.519 0.163 12.957 1.00 89.81 107 CYS A C 1
ATOM 871 O O . CYS A 1 107 ? 12.656 0.475 13.772 1.00 89.81 107 CYS A O 1
ATOM 873 N N . LYS A 1 108 ? 13.260 -0.636 11.914 1.00 87.56 108 LYS A N 1
ATOM 874 C CA . LYS A 1 108 ? 11.964 -1.281 11.624 1.00 87.56 108 LYS A CA 1
ATOM 875 C C . LYS A 1 108 ? 10.794 -0.325 11.360 1.00 87.56 108 LYS A C 1
ATOM 877 O O . LYS A 1 108 ? 9.663 -0.778 11.204 1.00 87.56 108 LYS A O 1
ATOM 882 N N . PHE A 1 109 ? 11.053 0.978 11.241 1.00 83.44 109 PHE A N 1
ATOM 883 C CA . PHE A 1 109 ? 10.050 1.944 10.802 1.00 83.44 109 PHE A CA 1
ATOM 884 C C . PHE A 1 109 ? 9.579 1.605 9.382 1.00 83.44 109 PHE A C 1
ATOM 886 O O . PHE A 1 109 ? 10.409 1.328 8.511 1.00 83.44 109 PHE A O 1
ATOM 893 N N . ARG A 1 110 ? 8.260 1.612 9.161 1.00 82.06 110 ARG A N 1
ATOM 894 C CA . ARG A 1 110 ? 7.634 1.234 7.887 1.00 82.06 110 ARG A CA 1
ATOM 895 C C . ARG A 1 110 ? 7.184 2.469 7.115 1.00 82.06 110 ARG A C 1
ATOM 897 O O . ARG A 1 110 ? 6.591 3.378 7.689 1.00 82.06 110 ARG A O 1
ATOM 904 N N . TYR A 1 111 ? 7.440 2.461 5.815 1.00 77.75 111 TYR A N 1
ATOM 905 C CA . TYR A 1 111 ? 7.010 3.471 4.857 1.00 77.75 111 TYR A CA 1
ATOM 906 C C . TYR A 1 111 ? 5.952 2.858 3.944 1.00 77.75 111 TYR A C 1
ATOM 908 O O . TYR A 1 111 ? 6.154 1.771 3.415 1.00 77.75 111 TYR A O 1
ATOM 916 N N . ALA A 1 112 ? 4.827 3.549 3.779 1.00 67.75 112 ALA A N 1
ATOM 917 C CA . ALA A 1 112 ? 3.712 3.093 2.950 1.00 67.75 112 ALA A CA 1
ATOM 918 C C . ALA A 1 112 ? 3.884 3.435 1.458 1.00 67.75 112 ALA A C 1
ATOM 920 O O . ALA A 1 112 ? 3.155 2.912 0.627 1.00 67.75 112 ALA A O 1
ATOM 921 N N . LEU A 1 113 ? 4.812 4.336 1.126 1.00 66.75 113 LEU A N 1
ATOM 922 C CA . LEU A 1 113 ? 5.001 4.888 -0.213 1.00 66.75 113 LEU A CA 1
ATOM 923 C C . LEU A 1 113 ? 6.494 4.913 -0.540 1.00 66.75 113 LEU A C 1
ATOM 925 O O . LEU A 1 113 ? 7.319 5.267 0.309 1.00 66.75 113 LEU A O 1
ATOM 929 N N . ALA A 1 114 ? 6.842 4.538 -1.769 1.00 60.31 114 ALA A N 1
ATOM 930 C CA . ALA A 1 114 ? 8.184 4.744 -2.296 1.00 60.31 114 ALA A CA 1
ATOM 931 C C . ALA A 1 114 ? 8.361 6.217 -2.710 1.00 60.31 114 ALA A C 1
ATOM 933 O O . ALA A 1 114 ? 7.411 6.880 -3.126 1.00 60.31 114 ALA A O 1
ATOM 934 N N . LYS A 1 115 ? 9.595 6.728 -2.655 1.00 61.41 115 LYS A N 1
ATOM 935 C CA . LYS A 1 115 ? 9.966 8.046 -3.209 1.00 61.41 115 LYS A CA 1
ATOM 936 C C . LYS A 1 115 ? 10.133 8.016 -4.748 1.00 61.41 115 LYS A C 1
ATOM 938 O O . LYS A 1 115 ? 10.959 8.740 -5.296 1.00 61.41 115 LYS A O 1
ATOM 943 N N . GLY A 1 116 ? 9.402 7.147 -5.450 1.00 63.59 116 GLY A N 1
ATOM 944 C CA . GLY A 1 116 ? 9.569 6.908 -6.889 1.00 63.59 116 GLY A CA 1
ATOM 945 C C . GLY A 1 116 ? 10.849 6.134 -7.260 1.00 63.59 116 GLY A C 1
ATOM 946 O O . GLY A 1 116 ? 11.374 5.354 -6.468 1.00 63.59 116 GLY A O 1
ATOM 947 N N . GLY A 1 117 ? 11.345 6.330 -8.489 1.00 63.50 117 GLY A N 1
ATOM 948 C CA . GLY A 1 117 ? 12.308 5.461 -9.201 1.00 63.50 117 GLY A CA 1
ATOM 949 C C . GLY A 1 117 ? 13.759 5.355 -8.688 1.00 63.50 117 GLY A C 1
ATOM 950 O O . GLY A 1 117 ? 14.605 4.789 -9.386 1.00 63.50 117 GLY A O 1
ATOM 951 N N . CYS A 1 118 ? 14.088 5.867 -7.498 1.00 76.94 118 CYS A N 1
ATOM 952 C CA . CYS A 1 118 ? 15.411 5.679 -6.892 1.00 76.94 118 CYS A CA 1
ATOM 953 C C . CYS A 1 118 ? 15.396 4.514 -5.890 1.00 76.94 118 CYS A C 1
ATOM 955 O O . CYS A 1 118 ? 14.586 4.484 -4.968 1.00 76.94 118 CYS A O 1
ATOM 957 N N . MET A 1 119 ? 16.323 3.562 -6.046 1.00 83.25 119 MET A N 1
ATOM 958 C CA . MET A 1 119 ? 16.466 2.413 -5.136 1.00 83.25 119 MET A CA 1
ATOM 959 C C . MET A 1 119 ? 17.248 2.733 -3.862 1.00 83.25 119 MET A C 1
ATOM 961 O O . MET A 1 119 ? 17.184 1.964 -2.906 1.00 83.25 119 MET A O 1
ATOM 965 N N . HIS A 1 120 ? 17.988 3.842 -3.837 1.00 87.00 120 HIS A N 1
ATOM 966 C CA . HIS A 1 120 ? 18.651 4.307 -2.627 1.00 87.00 120 HIS A CA 1
ATOM 967 C C . HIS A 1 120 ? 17.623 4.976 -1.707 1.00 87.00 120 HIS A C 1
ATOM 969 O O . HIS A 1 120 ? 16.956 5.935 -2.094 1.00 87.00 120 HIS A O 1
ATOM 975 N N . PHE A 1 121 ? 17.509 4.464 -0.484 1.00 87.25 121 PHE A N 1
ATOM 976 C CA . PHE A 1 121 ? 16.555 4.926 0.506 1.00 87.25 121 PHE A CA 1
ATOM 977 C C . PHE A 1 121 ? 17.249 5.332 1.810 1.00 87.25 121 PHE A C 1
ATOM 979 O O . PHE A 1 121 ? 17.912 4.516 2.451 1.00 87.25 121 PHE A O 1
ATOM 986 N N . THR A 1 122 ? 17.022 6.570 2.253 1.00 88.25 122 THR A N 1
ATOM 987 C CA . THR A 1 122 ? 17.501 7.086 3.544 1.00 88.25 122 THR A CA 1
ATOM 988 C C . THR A 1 122 ? 16.352 7.120 4.552 1.00 88.25 122 THR A C 1
ATOM 990 O O . THR A 1 122 ? 15.367 7.845 4.386 1.00 88.25 122 THR A O 1
ATOM 993 N N . CYS A 1 123 ? 16.464 6.365 5.646 1.00 86.94 123 CYS A N 1
ATOM 994 C CA . CYS A 1 123 ? 15.443 6.342 6.691 1.00 86.94 123 CYS A CA 1
ATOM 995 C C . CYS A 1 123 ? 15.338 7.700 7.407 1.00 86.94 123 CYS A C 1
ATOM 997 O O . CYS A 1 123 ? 16.271 8.144 8.074 1.00 86.94 123 CYS A O 1
ATOM 999 N N . GLY A 1 124 ? 14.159 8.323 7.372 1.00 85.25 124 GLY A N 1
ATOM 1000 C CA . GLY A 1 124 ? 13.877 9.573 8.085 1.00 85.25 124 GLY A CA 1
ATOM 1001 C C . GLY A 1 124 ? 14.115 9.515 9.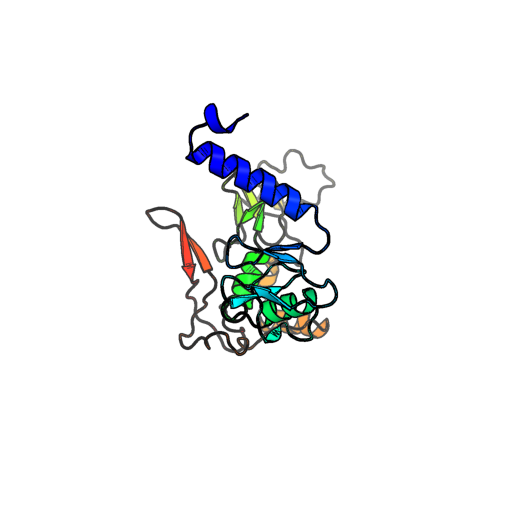603 1.00 85.25 124 GLY A C 1
ATOM 1002 O O . GLY A 1 124 ? 14.556 10.517 10.162 1.00 85.25 124 GLY A O 1
ATOM 1003 N N . GLN A 1 125 ? 13.889 8.353 10.238 1.00 86.31 125 GLN A N 1
ATOM 1004 C CA . GLN A 1 125 ? 13.991 8.169 11.695 1.00 86.31 125 GLN A CA 1
ATOM 1005 C C . GLN A 1 125 ? 15.425 7.936 12.185 1.00 86.31 125 GLN A C 1
ATOM 1007 O O . GLN A 1 125 ? 15.853 8.546 13.156 1.00 86.31 125 GLN A O 1
ATOM 1012 N N . CYS A 1 126 ? 16.174 7.039 11.533 1.00 88.81 126 CYS A N 1
ATOM 1013 C CA . CYS A 1 126 ? 17.500 6.615 12.009 1.00 88.81 126 CYS A CA 1
ATOM 1014 C C . CYS A 1 126 ? 18.656 6.955 11.058 1.00 88.81 126 CYS A C 1
ATOM 1016 O O . CYS A 1 126 ? 19.791 6.557 11.326 1.00 88.81 126 CYS A O 1
ATOM 1018 N N . LYS A 1 127 ? 18.361 7.646 9.946 1.00 90.19 127 LYS A N 1
ATOM 1019 C CA . LYS A 1 127 ? 19.307 8.054 8.891 1.00 90.19 127 LYS A CA 1
ATOM 1020 C C . LYS A 1 127 ? 20.085 6.907 8.246 1.00 90.19 127 LYS A C 1
ATOM 1022 O O . LYS A 1 127 ? 21.094 7.131 7.600 1.00 90.19 127 LYS A O 1
ATOM 1027 N N . HIS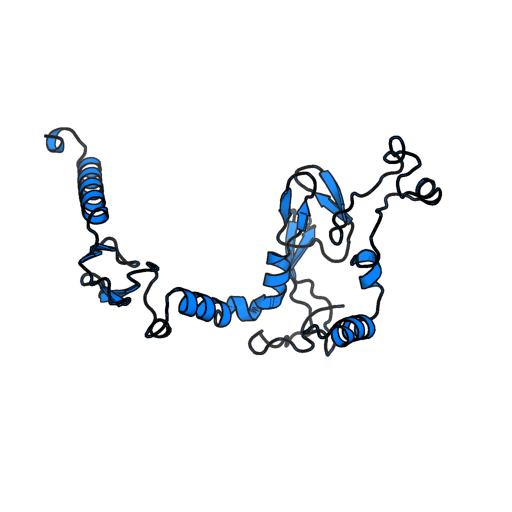 A 1 128 ? 19.618 5.674 8.417 1.00 88.06 128 HIS A N 1
ATOM 1028 C CA . HIS A 1 128 ? 20.211 4.521 7.761 1.00 88.06 128 HIS A CA 1
ATOM 1029 C C . HIS A 1 128 ? 19.896 4.529 6.268 1.00 88.06 128 HIS A C 1
ATOM 1031 O O . HIS A 1 128 ? 18.730 4.672 5.895 1.00 88.06 128 HIS A O 1
ATOM 1037 N N . GLU A 1 129 ? 20.931 4.338 5.461 1.00 89.62 129 GLU A N 1
ATOM 1038 C CA . GLU A 1 129 ? 20.876 4.288 4.007 1.00 89.62 129 GLU A CA 1
ATOM 1039 C C . GLU A 1 129 ? 20.956 2.844 3.522 1.00 89.62 129 GLU A C 1
ATOM 1041 O O . GLU A 1 129 ? 21.820 2.078 3.957 1.00 89.62 129 GLU A O 1
ATOM 1046 N N . PHE A 1 130 ? 20.016 2.449 2.669 1.00 88.31 130 PHE A N 1
ATOM 1047 C CA . PHE A 1 130 ? 19.882 1.072 2.197 1.00 88.31 130 PHE A CA 1
ATOM 1048 C C . PHE A 1 130 ? 19.146 1.005 0.855 1.00 88.31 130 PHE A C 1
ATOM 1050 O O . PHE A 1 130 ? 18.516 1.969 0.419 1.00 88.31 130 PHE A O 1
ATOM 1057 N N . CYS A 1 131 ? 19.221 -0.146 0.190 1.00 88.88 131 CYS A N 1
ATOM 1058 C CA . CYS A 1 131 ? 18.453 -0.425 -1.019 1.00 88.88 131 CYS A CA 1
ATOM 1059 C C . CYS A 1 131 ? 17.002 -0.795 -0.680 1.00 88.88 131 CYS A C 1
ATOM 1061 O O . CYS A 1 131 ? 16.783 -1.736 0.077 1.00 88.88 131 CYS A O 1
ATOM 1063 N N . SER A 1 132 ? 16.006 -0.142 -1.278 1.00 87.19 132 SER A N 1
ATOM 1064 C CA . SER A 1 132 ? 14.590 -0.492 -1.066 1.00 87.19 132 SER A CA 1
ATOM 1065 C C . SER A 1 132 ? 14.190 -1.864 -1.628 1.00 87.19 132 SER A C 1
ATOM 1067 O O . SER A 1 132 ? 13.210 -2.435 -1.161 1.00 87.19 132 SER A O 1
ATOM 1069 N N . GLY A 1 133 ? 14.942 -2.401 -2.597 1.00 85.38 133 GLY A N 1
ATOM 1070 C CA . GLY A 1 133 ? 14.678 -3.707 -3.211 1.00 85.38 133 GLY A CA 1
ATOM 1071 C C . GLY A 1 133 ? 15.235 -4.893 -2.418 1.00 85.38 133 GLY A C 1
ATOM 1072 O O . GLY A 1 133 ? 14.512 -5.847 -2.158 1.00 85.38 133 GLY A O 1
ATOM 1073 N N . CYS A 1 134 ? 16.513 -4.845 -2.019 1.00 86.94 134 CYS A N 1
ATOM 1074 C CA . CYS A 1 134 ? 17.170 -5.957 -1.310 1.00 86.94 134 CYS A CA 1
ATOM 1075 C C . CYS A 1 134 ? 17.500 -5.677 0.161 1.00 86.94 134 CYS A C 1
ATOM 1077 O O . CYS A 1 134 ? 18.041 -6.549 0.831 1.00 86.94 134 CYS A O 1
ATOM 1079 N N . TYR A 1 135 ? 17.221 -4.475 0.670 1.00 87.94 135 TYR A N 1
ATOM 1080 C CA . TYR A 1 135 ? 17.501 -4.051 2.049 1.00 87.94 135 TYR A CA 1
ATOM 1081 C C . TYR A 1 135 ? 18.975 -4.068 2.475 1.00 87.94 135 TYR A C 1
ATOM 1083 O O . TYR A 1 135 ? 19.277 -3.779 3.634 1.00 87.94 135 TYR A O 1
ATOM 1091 N N . ASN A 1 136 ? 19.898 -4.326 1.545 1.00 85.44 136 ASN A N 1
ATOM 1092 C CA . ASN A 1 136 ? 21.325 -4.228 1.815 1.00 85.44 136 ASN A CA 1
ATOM 1093 C C . ASN A 1 136 ? 21.720 -2.771 2.091 1.00 85.44 136 ASN A C 1
ATOM 1095 O O . ASN A 1 136 ? 21.193 -1.857 1.443 1.00 85.44 136 ASN A O 1
ATOM 1099 N N . PRO A 1 137 ? 22.635 -2.546 3.048 1.00 84.00 137 PRO A N 1
ATOM 1100 C CA . PRO A 1 137 ? 23.076 -1.211 3.413 1.00 84.00 137 PRO A CA 1
ATOM 1101 C C . PRO A 1 137 ? 23.800 -0.543 2.243 1.00 84.00 137 PRO A C 1
ATOM 1103 O O . PRO A 1 137 ? 24.527 -1.197 1.491 1.00 84.00 137 PRO A O 1
ATOM 1106 N N . ALA A 1 138 ? 23.624 0.771 2.118 1.00 81.50 138 ALA A N 1
ATOM 1107 C CA . ALA A 1 138 ? 24.509 1.572 1.293 1.00 81.50 138 ALA A CA 1
ATOM 1108 C C . ALA A 1 138 ? 25.872 1.655 1.996 1.00 81.50 138 ALA A C 1
ATOM 1110 O O . ALA A 1 138 ? 25.968 1.999 3.176 1.00 81.50 138 ALA A O 1
ATOM 1111 N N . ALA A 1 139 ? 26.921 1.278 1.279 1.00 67.81 139 ALA A N 1
ATOM 1112 C CA . ALA A 1 139 ? 28.297 1.417 1.693 1.00 67.81 139 ALA A CA 1
ATOM 1113 C C . ALA A 1 139 ? 28.833 2.768 1.208 1.00 67.81 139 ALA A C 1
ATOM 1115 O O . ALA A 1 139 ? 28.871 3.071 0.012 1.00 67.81 139 ALA A O 1
ATOM 1116 N N . GLU A 1 140 ? 29.291 3.575 2.159 1.00 59.97 140 GLU A N 1
ATOM 1117 C CA . GLU A 1 140 ? 30.265 4.620 1.882 1.00 59.97 140 GLU A CA 1
ATOM 1118 C C . GLU A 1 140 ? 31.676 4.026 1.905 1.00 59.97 140 GLU A C 1
ATOM 1120 O O . GLU A 1 140 ? 31.939 2.998 2.536 1.00 59.97 140 GLU A O 1
ATOM 1125 N N . ARG A 1 141 ? 32.621 4.733 1.278 1.00 52.47 141 ARG A N 1
ATOM 1126 C CA . ARG A 1 141 ? 34.051 4.389 1.180 1.00 52.47 141 ARG A CA 1
ATOM 1127 C C . ARG A 1 141 ? 34.706 3.969 2.513 1.00 52.47 141 ARG A C 1
ATOM 1129 O O . ARG A 1 141 ? 35.749 3.324 2.515 1.00 52.47 141 ARG A O 1
ATOM 1136 N N . SER A 1 142 ? 34.121 4.360 3.644 1.00 48.22 142 SER A N 1
ATOM 1137 C CA . SER A 1 142 ? 34.570 4.118 5.018 1.00 48.22 142 SER A CA 1
ATOM 1138 C C . SER A 1 142 ? 34.116 2.782 5.630 1.00 48.22 142 SER A C 1
ATOM 1140 O O . SER A 1 142 ? 34.729 2.364 6.611 1.00 48.22 142 SER A O 1
ATOM 1142 N N . VAL A 1 143 ? 33.110 2.098 5.066 1.00 51.22 143 VAL A N 1
ATOM 1143 C CA . VAL A 1 143 ? 32.526 0.854 5.625 1.00 51.22 143 VAL A CA 1
ATOM 1144 C C . VAL A 1 143 ? 33.365 -0.391 5.294 1.00 51.22 143 VAL A C 1
ATOM 1146 O O . VAL A 1 143 ? 33.232 -1.420 5.947 1.00 51.22 143 VAL A O 1
ATOM 1149 N N . HIS A 1 144 ? 34.320 -0.291 4.364 1.00 53.22 144 HIS A N 1
ATOM 1150 C CA . HIS A 1 144 ? 35.245 -1.388 4.042 1.00 53.22 144 HIS A CA 1
ATOM 1151 C C . HIS A 1 144 ? 36.418 -1.546 5.024 1.00 53.22 144 HIS A C 1
ATOM 1153 O O . HIS A 1 144 ? 37.306 -2.358 4.785 1.00 53.22 144 HIS A O 1
ATOM 1159 N N . ARG A 1 145 ? 36.466 -0.761 6.109 1.00 46.75 145 ARG A N 1
ATOM 1160 C CA . ARG A 1 145 ? 37.612 -0.762 7.035 1.00 46.75 145 ARG A CA 1
ATOM 1161 C C . ARG A 1 145 ? 37.616 -1.949 8.004 1.00 46.75 145 ARG A C 1
ATOM 1163 O O . ARG A 1 145 ? 38.692 -2.375 8.404 1.00 46.75 145 ARG A O 1
ATOM 1170 N N . ASP A 1 146 ? 36.439 -2.495 8.312 1.00 46.94 146 ASP A N 1
ATOM 1171 C CA . ASP A 1 146 ? 36.255 -3.535 9.336 1.00 46.94 146 ASP A CA 1
ATOM 1172 C C . ASP A 1 146 ? 35.732 -4.865 8.765 1.00 46.94 146 ASP A C 1
ATOM 1174 O O . ASP A 1 146 ? 35.293 -5.742 9.510 1.00 46.94 146 ASP A O 1
ATOM 1178 N N . VAL A 1 147 ? 35.748 -5.033 7.439 1.00 49.38 147 VAL A N 1
ATOM 1179 C CA . VAL A 1 147 ? 35.230 -6.249 6.801 1.00 49.38 147 VAL A CA 1
ATOM 1180 C C . VAL A 1 147 ? 36.370 -7.240 6.592 1.00 49.38 147 VAL A C 1
ATOM 1182 O O . VAL A 1 147 ? 37.345 -6.966 5.896 1.00 49.38 147 VAL A O 1
ATOM 1185 N N . ASN A 1 148 ? 36.237 -8.388 7.256 1.00 46.75 148 ASN A N 1
ATOM 1186 C CA . ASN A 1 148 ? 37.105 -9.557 7.158 1.00 46.75 148 ASN A CA 1
ATOM 1187 C C . ASN A 1 148 ? 37.456 -9.839 5.673 1.00 46.75 148 ASN A C 1
ATOM 1189 O O . ASN A 1 148 ? 36.547 -9.772 4.843 1.00 46.75 148 ASN A O 1
ATOM 1193 N N . PRO A 1 149 ? 38.708 -10.170 5.299 1.00 47.72 149 PRO A N 1
ATOM 1194 C CA . PRO A 1 149 ? 39.101 -10.491 3.915 1.00 47.72 149 PRO A CA 1
ATOM 1195 C C . PRO A 1 149 ? 38.316 -11.634 3.237 1.00 47.72 149 PRO A C 1
ATOM 1197 O O . PRO A 1 149 ? 38.455 -11.836 2.036 1.00 47.72 149 PRO A O 1
ATOM 1200 N N . GLU A 1 150 ? 37.482 -12.361 3.982 1.00 47.44 150 GLU A N 1
ATOM 1201 C CA . GLU A 1 150 ? 36.541 -13.375 3.479 1.00 47.44 150 GLU A CA 1
ATOM 1202 C C . GLU A 1 150 ? 35.143 -12.820 3.140 1.00 47.44 150 GLU A C 1
ATOM 1204 O O . GLU A 1 150 ? 34.289 -13.543 2.634 1.00 47.44 150 GLU A O 1
ATOM 1209 N N . SER A 1 151 ? 34.878 -11.546 3.431 1.00 51.03 151 SER A N 1
ATOM 1210 C CA . SER A 1 151 ? 33.627 -10.890 3.057 1.00 51.03 151 SER A CA 1
ATOM 1211 C C . SER A 1 151 ? 33.611 -10.566 1.563 1.00 51.03 151 SER A C 1
ATOM 1213 O O . SER A 1 151 ? 34.596 -10.103 0.997 1.00 51.03 151 SER A O 1
ATOM 1215 N N . GLU A 1 152 ? 32.469 -10.796 0.924 1.00 52.22 152 GLU A N 1
ATOM 1216 C CA . GLU A 1 152 ? 32.226 -10.779 -0.528 1.00 52.22 152 GLU A CA 1
ATOM 1217 C C . GLU A 1 152 ? 32.500 -9.439 -1.258 1.00 52.22 152 GLU A C 1
ATOM 1219 O O . GLU A 1 152 ? 32.172 -9.297 -2.439 1.00 52.22 152 GLU A O 1
ATOM 1224 N N . CYS A 1 153 ? 33.106 -8.440 -0.608 1.00 56.16 153 CYS A N 1
ATOM 1225 C CA . CYS A 1 153 ? 33.521 -7.203 -1.265 1.00 56.16 153 CYS A CA 1
ATOM 1226 C C . CYS A 1 153 ? 34.884 -7.387 -1.936 1.00 56.16 153 CYS A C 1
ATOM 1228 O O . CYS A 1 153 ? 35.939 -7.224 -1.322 1.00 56.16 153 CYS A O 1
ATOM 1230 N N . GLY A 1 154 ? 34.874 -7.726 -3.224 1.00 55.25 154 GLY A N 1
ATOM 1231 C CA . GLY A 1 154 ? 36.095 -7.749 -4.028 1.00 55.25 154 GLY A CA 1
ATOM 1232 C C . GLY A 1 154 ? 36.787 -6.376 -4.091 1.00 55.25 154 GLY A C 1
ATOM 1233 O O . GLY A 1 154 ? 36.178 -5.333 -3.863 1.00 55.25 154 GLY A O 1
ATOM 1234 N N . MET A 1 155 ? 38.066 -6.360 -4.486 1.00 53.91 155 MET A N 1
ATOM 1235 C CA . MET A 1 155 ? 38.913 -5.152 -4.588 1.00 53.91 155 MET A CA 1
ATOM 1236 C C . MET A 1 155 ? 38.291 -3.965 -5.364 1.00 53.91 155 MET A C 1
ATOM 1238 O O . MET A 1 155 ? 38.707 -2.821 -5.174 1.00 53.91 155 MET A O 1
ATOM 1242 N N . GLY A 1 156 ? 37.272 -4.209 -6.198 1.00 58.34 156 GLY A N 1
ATOM 1243 C CA . GLY A 1 156 ? 36.546 -3.192 -6.964 1.00 58.34 156 GLY A CA 1
ATOM 1244 C C . GLY A 1 156 ? 35.696 -2.215 -6.139 1.00 58.34 156 GLY A C 1
ATOM 1245 O O . GLY A 1 156 ? 35.362 -1.153 -6.653 1.00 58.34 156 GLY A O 1
ATOM 1246 N N . CYS A 1 157 ? 35.388 -2.507 -4.868 1.00 64.25 157 CYS A N 1
ATOM 1247 C CA . CYS A 1 157 ? 34.564 -1.626 -4.022 1.00 64.25 157 CYS A CA 1
ATOM 1248 C C . CYS A 1 157 ? 35.270 -0.299 -3.655 1.00 64.25 157 CYS A C 1
ATOM 1250 O O . CYS A 1 157 ? 34.635 0.724 -3.414 1.00 64.25 157 CYS A O 1
ATOM 1252 N N . THR A 1 158 ? 36.607 -0.290 -3.630 1.00 57.88 158 THR A N 1
ATOM 1253 C CA . THR A 1 158 ? 37.427 0.812 -3.076 1.00 57.88 158 THR A CA 1
ATOM 1254 C C . THR A 1 158 ? 37.464 2.087 -3.934 1.00 57.88 158 THR A C 1
ATOM 1256 O O . THR A 1 158 ? 37.755 3.181 -3.428 1.00 57.88 158 THR A O 1
ATOM 1259 N N . HIS A 1 159 ? 37.150 1.954 -5.225 1.00 62.22 159 HIS A N 1
ATOM 1260 C CA . HIS A 1 159 ? 37.090 3.048 -6.198 1.00 62.22 159 HIS A CA 1
ATOM 1261 C C . HIS A 1 159 ? 35.666 3.565 -6.434 1.00 62.22 159 HIS A C 1
ATOM 1263 O O . HIS A 1 159 ? 35.488 4.566 -7.128 1.00 62.22 159 HIS A O 1
ATOM 1269 N N . MET A 1 160 ? 34.662 2.906 -5.856 1.00 62.38 160 MET A N 1
ATOM 1270 C CA . MET A 1 160 ? 33.264 3.280 -6.024 1.00 62.38 160 MET A CA 1
ATOM 1271 C C . MET A 1 160 ? 32.884 4.378 -5.024 1.00 62.38 160 MET A C 1
ATOM 1273 O O . MET A 1 160 ? 33.391 4.429 -3.901 1.00 62.38 160 MET A O 1
ATOM 1277 N N . GLY A 1 161 ? 32.003 5.287 -5.452 1.00 73.19 161 GLY A N 1
ATOM 1278 C CA . GLY A 1 161 ? 31.345 6.249 -4.566 1.00 73.19 161 GLY A CA 1
ATOM 1279 C C . GLY A 1 161 ? 30.331 5.561 -3.645 1.00 73.19 161 GLY A C 1
ATOM 1280 O O . GLY A 1 161 ? 30.489 4.395 -3.286 1.00 73.19 161 GLY A O 1
ATOM 1281 N N . LEU A 1 162 ? 29.260 6.265 -3.277 1.00 78.38 162 LEU A N 1
ATOM 1282 C CA . LEU A 1 162 ? 28.139 5.656 -2.558 1.00 78.38 162 LEU A CA 1
ATOM 1283 C C . LEU A 1 162 ? 27.544 4.514 -3.399 1.00 78.38 162 LEU A C 1
ATOM 1285 O O . LEU A 1 162 ? 27.080 4.747 -4.516 1.00 78.38 162 LEU A O 1
ATOM 1289 N N . HIS A 1 163 ? 27.582 3.288 -2.881 1.00 80.75 163 HIS A N 1
ATOM 1290 C CA . HIS A 1 163 ? 27.110 2.097 -3.592 1.00 80.75 163 HIS A CA 1
ATOM 1291 C C . HIS A 1 163 ? 26.483 1.090 -2.628 1.00 80.75 163 HIS A C 1
ATOM 1293 O O . HIS A 1 163 ? 26.582 1.234 -1.417 1.00 80.75 163 HIS A O 1
ATOM 1299 N N . ALA A 1 164 ? 25.830 0.058 -3.150 1.00 80.81 164 ALA A N 1
ATOM 1300 C CA . ALA A 1 164 ? 25.346 -1.068 -2.362 1.00 80.81 164 ALA A CA 1
ATOM 1301 C C . ALA A 1 164 ? 25.607 -2.370 -3.123 1.00 80.81 164 ALA A C 1
ATOM 1303 O O . ALA A 1 164 ? 25.686 -2.384 -4.352 1.00 80.81 164 ALA A O 1
ATOM 1304 N N . HIS A 1 165 ? 25.737 -3.472 -2.389 1.00 81.75 165 HIS A N 1
ATOM 1305 C CA . HIS A 1 165 ? 25.800 -4.798 -2.991 1.00 81.75 165 HIS A CA 1
ATOM 1306 C C . HIS A 1 165 ? 24.388 -5.321 -3.179 1.00 81.75 165 HIS A C 1
ATOM 1308 O O . HIS A 1 165 ? 23.587 -5.318 -2.246 1.00 81.75 165 HIS A O 1
ATOM 1314 N N . HIS A 1 166 ? 24.086 -5.788 -4.380 1.00 82.19 166 HIS A N 1
ATOM 1315 C CA . HIS A 1 166 ? 22.771 -6.299 -4.725 1.00 82.19 166 HIS A CA 1
ATOM 1316 C C . HIS A 1 166 ? 22.894 -7.770 -5.141 1.00 82.19 166 HIS A C 1
ATOM 1318 O O . HIS A 1 166 ? 23.810 -8.097 -5.902 1.00 82.19 166 HIS A O 1
ATOM 1324 N N . PRO A 1 167 ? 22.006 -8.663 -4.673 1.00 86.69 167 PRO A N 1
ATOM 1325 C CA . PRO A 1 167 ? 21.876 -9.992 -5.255 1.00 86.69 167 PRO A CA 1
ATOM 1326 C C . PRO A 1 167 ? 21.269 -9.888 -6.665 1.00 86.69 167 PRO A C 1
ATOM 1328 O O . PRO A 1 167 ? 20.710 -8.855 -7.038 1.00 86.69 167 PRO A O 1
ATOM 1331 N N . ARG A 1 168 ? 21.409 -10.941 -7.478 1.00 87.88 168 ARG A N 1
ATOM 1332 C CA . ARG A 1 168 ? 21.042 -10.915 -8.911 1.00 87.88 168 ARG A CA 1
ATOM 1333 C C . ARG A 1 168 ? 19.545 -10.725 -9.168 1.00 87.88 168 ARG A C 1
ATOM 1335 O O . ARG A 1 168 ? 19.177 -10.242 -10.230 1.00 87.88 168 ARG A O 1
ATOM 1342 N N . ASP A 1 169 ? 18.716 -11.103 -8.209 1.00 87.69 169 ASP A N 1
ATOM 1343 C CA . ASP A 1 169 ? 17.258 -10.977 -8.201 1.00 87.69 169 ASP A CA 1
ATOM 1344 C C . ASP A 1 169 ? 16.771 -9.634 -7.625 1.00 87.69 169 ASP A C 1
ATOM 1346 O O . ASP A 1 169 ? 15.572 -9.385 -7.542 1.00 87.69 169 ASP A O 1
ATOM 1350 N N . CYS A 1 170 ? 17.679 -8.733 -7.237 1.00 89.19 170 CYS A N 1
ATOM 1351 C CA . CYS A 1 170 ? 17.300 -7.405 -6.772 1.00 89.19 170 CYS A CA 1
ATOM 1352 C C . CYS A 1 170 ? 16.767 -6.537 -7.917 1.00 89.19 170 CYS A C 1
ATOM 1354 O O . CYS A 1 170 ? 17.340 -6.494 -9.010 1.00 89.19 170 CYS A O 1
ATOM 1356 N N . LEU A 1 171 ? 15.746 -5.728 -7.612 1.00 87.88 171 LEU A N 1
ATOM 1357 C CA . LEU A 1 171 ? 15.175 -4.744 -8.533 1.00 87.88 171 LEU A CA 1
ATOM 1358 C C . LEU A 1 171 ? 16.220 -3.778 -9.118 1.00 87.88 171 LEU A C 1
ATOM 1360 O O . LEU A 1 171 ? 16.031 -3.291 -10.224 1.00 87.88 171 LEU A O 1
ATOM 1364 N N . HIS A 1 172 ? 17.344 -3.542 -8.430 1.00 87.62 172 HIS A N 1
ATOM 1365 C CA . HIS A 1 172 ? 18.464 -2.769 -8.975 1.00 87.62 172 HIS A CA 1
ATOM 1366 C C . HIS A 1 172 ? 18.937 -3.283 -10.345 1.00 87.62 172 HIS A C 1
ATOM 1368 O O . HIS A 1 172 ? 19.212 -2.460 -11.212 1.00 87.62 172 HIS A O 1
ATOM 1374 N N . TYR A 1 173 ? 19.000 -4.607 -10.534 1.00 89.50 173 TYR A N 1
ATOM 1375 C CA . TYR A 1 173 ? 19.356 -5.228 -11.814 1.00 89.50 173 TYR A CA 1
ATOM 1376 C C . TYR A 1 173 ? 18.132 -5.549 -12.667 1.00 89.50 173 TYR A C 1
ATOM 1378 O O . TYR A 1 173 ? 18.175 -5.386 -13.883 1.00 89.50 173 TYR A O 1
ATOM 1386 N N . LEU A 1 174 ? 17.045 -6.023 -12.046 1.00 90.12 174 LEU A N 1
ATOM 1387 C CA . LEU A 1 174 ? 15.858 -6.450 -12.792 1.00 90.12 174 LEU A CA 1
ATOM 1388 C C . LEU A 1 174 ? 15.150 -5.287 -13.494 1.00 90.12 174 LEU A C 1
ATOM 1390 O O . LEU A 1 174 ? 14.536 -5.511 -14.529 1.00 90.12 174 LEU A O 1
ATOM 1394 N N . ARG A 1 175 ? 15.263 -4.052 -12.985 1.00 88.62 175 ARG A N 1
ATOM 1395 C CA . ARG A 1 175 ? 14.685 -2.861 -13.633 1.00 88.62 175 ARG A CA 1
ATOM 1396 C C . ARG A 1 175 ? 15.313 -2.520 -14.988 1.00 88.62 175 ARG A C 1
ATOM 1398 O O . ARG A 1 175 ? 14.720 -1.765 -15.741 1.00 88.62 175 ARG A O 1
ATOM 1405 N N . ASP A 1 176 ? 16.514 -3.030 -15.268 1.00 89.62 176 ASP A N 1
ATOM 1406 C CA . ASP A 1 176 ? 17.200 -2.809 -16.546 1.00 89.62 176 ASP A CA 1
ATOM 1407 C C . ASP A 1 176 ? 16.795 -3.866 -17.592 1.00 89.62 176 ASP A C 1
ATOM 1409 O O . ASP A 1 176 ? 17.242 -3.822 -18.739 1.00 89.62 176 ASP A O 1
ATOM 1413 N N . TRP A 1 177 ? 15.995 -4.865 -17.204 1.00 92.06 177 TRP A N 1
ATOM 1414 C CA . TRP A 1 177 ? 15.441 -5.842 -18.133 1.00 92.06 177 TRP A CA 1
ATOM 1415 C C . TRP A 1 177 ? 14.173 -5.280 -18.758 1.00 92.06 177 TRP A C 1
ATOM 1417 O O . TRP A 1 177 ? 13.366 -4.649 -18.081 1.00 92.06 177 TRP A O 1
ATOM 1427 N N . ASP A 1 178 ? 13.967 -5.567 -20.041 1.00 90.62 178 ASP A N 1
ATOM 1428 C CA . ASP A 1 178 ? 12.696 -5.252 -20.673 1.00 90.62 178 ASP A CA 1
ATOM 1429 C C . ASP A 1 178 ? 11.542 -6.049 -20.031 1.00 90.62 178 ASP A C 1
ATOM 1431 O O . ASP A 1 178 ? 11.705 -7.146 -19.479 1.00 90.62 178 ASP A O 1
ATOM 1435 N N . ILE A 1 179 ? 10.343 -5.474 -20.102 1.00 89.88 179 ILE A N 1
ATOM 1436 C CA . ILE A 1 179 ? 9.143 -6.059 -19.495 1.00 89.88 179 ILE A CA 1
ATOM 1437 C C . ILE A 1 179 ? 8.822 -7.425 -20.108 1.00 89.88 179 ILE A C 1
ATOM 1439 O O . ILE A 1 179 ? 8.402 -8.328 -19.387 1.00 89.88 179 ILE A O 1
ATOM 1443 N N . ALA A 1 180 ? 9.064 -7.615 -21.408 1.00 91.25 180 ALA A N 1
ATOM 1444 C CA . ALA A 1 180 ? 8.803 -8.881 -22.090 1.00 91.25 180 ALA A CA 1
ATOM 1445 C C . ALA A 1 180 ? 9.660 -10.026 -21.522 1.00 91.25 180 ALA A C 1
ATOM 1447 O O . ALA A 1 180 ? 9.169 -11.135 -21.315 1.00 91.25 180 ALA A O 1
ATOM 1448 N N . ARG A 1 181 ? 10.925 -9.757 -21.197 1.00 94.38 181 ARG A N 1
ATOM 1449 C CA . ARG A 1 181 ? 11.864 -10.692 -20.575 1.00 94.38 181 ARG A CA 1
ATOM 1450 C C . ARG A 1 181 ? 11.461 -11.013 -19.144 1.00 94.38 181 ARG A C 1
ATOM 1452 O O . ARG A 1 181 ? 11.556 -12.171 -18.739 1.00 94.38 181 ARG A O 1
ATOM 1459 N N . LEU A 1 182 ? 11.002 -10.020 -18.383 1.00 92.81 182 LEU A N 1
ATOM 1460 C CA . LEU A 1 182 ? 10.464 -10.247 -17.038 1.00 92.81 182 LEU A CA 1
ATOM 1461 C C . LEU A 1 182 ? 9.197 -11.117 -17.090 1.00 92.81 182 LEU A C 1
ATOM 1463 O O . LEU A 1 182 ? 9.077 -12.073 -16.328 1.00 92.81 182 LEU A O 1
ATOM 1467 N N . GLN A 1 183 ? 8.286 -10.848 -18.028 1.00 91.44 183 GLN A N 1
ATOM 1468 C CA . GLN A 1 183 ? 7.081 -11.655 -18.251 1.00 91.44 183 GLN A CA 1
ATOM 1469 C C . GLN A 1 183 ? 7.408 -13.083 -18.706 1.00 91.44 183 GLN A C 1
ATOM 1471 O O . GLN A 1 183 ? 6.774 -14.031 -18.239 1.00 91.44 183 GLN A O 1
ATOM 1476 N N . ALA A 1 184 ? 8.410 -13.257 -19.571 1.00 94.31 184 ALA A N 1
ATOM 1477 C CA . ALA A 1 184 ? 8.890 -14.572 -19.986 1.00 94.31 184 ALA A CA 1
ATOM 1478 C C . ALA A 1 184 ? 9.419 -15.369 -18.785 1.00 94.31 184 ALA A C 1
ATOM 1480 O O . ALA A 1 184 ? 8.990 -16.499 -18.577 1.00 94.31 184 ALA A O 1
ATOM 1481 N N . LEU A 1 185 ? 10.239 -14.747 -17.927 1.00 94.50 185 LEU A N 1
ATOM 1482 C CA . LEU A 1 185 ? 10.733 -15.378 -16.699 1.00 94.50 185 LEU A CA 1
ATOM 1483 C C . LEU A 1 185 ? 9.584 -15.830 -15.781 1.00 94.50 185 LEU A C 1
ATOM 1485 O O . LEU A 1 185 ? 9.622 -16.930 -15.235 1.00 94.50 185 LEU A O 1
ATOM 1489 N N . LEU A 1 186 ? 8.547 -15.003 -15.612 1.00 93.62 186 LEU A N 1
ATOM 1490 C CA . LEU A 1 186 ? 7.372 -15.371 -14.813 1.00 93.62 186 LEU A CA 1
ATOM 1491 C C . LEU A 1 186 ? 6.587 -16.526 -15.450 1.00 93.62 186 LEU A C 1
ATOM 1493 O O . LEU A 1 186 ? 6.172 -17.448 -14.747 1.00 93.62 186 LEU A O 1
ATOM 1497 N N . THR A 1 187 ? 6.426 -16.498 -16.774 1.00 94.25 187 THR A N 1
ATOM 1498 C CA . THR A 1 187 ? 5.727 -17.540 -17.542 1.00 94.25 187 THR A CA 1
ATOM 1499 C C . THR A 1 187 ? 6.443 -18.884 -17.434 1.00 94.25 187 THR A C 1
ATOM 1501 O O . THR A 1 187 ? 5.798 -19.888 -17.133 1.00 94.25 187 THR A O 1
ATOM 1504 N N . ASP A 1 188 ? 7.770 -18.902 -17.583 1.00 96.44 188 ASP A N 1
ATOM 1505 C CA . ASP A 1 188 ? 8.602 -20.110 -17.479 1.00 96.44 188 ASP A CA 1
ATOM 1506 C C . ASP A 1 188 ? 8.465 -20.793 -16.106 1.00 96.44 188 ASP A C 1
ATOM 1508 O O . ASP A 1 188 ? 8.551 -22.017 -15.988 1.00 96.44 188 ASP A O 1
ATOM 1512 N N . HIS A 1 189 ? 8.196 -20.004 -15.063 1.00 94.56 189 HIS A N 1
ATOM 1513 C CA . HIS A 1 189 ? 7.981 -20.475 -13.697 1.00 94.56 189 HIS A CA 1
ATOM 1514 C C . HIS A 1 189 ? 6.499 -20.641 -13.309 1.00 94.56 189 HIS A C 1
ATOM 1516 O O . HIS A 1 189 ? 6.207 -20.913 -12.144 1.00 94.56 189 HIS A O 1
ATOM 1522 N N . ASN A 1 190 ? 5.563 -20.537 -14.261 1.00 93.75 190 ASN A N 1
ATOM 1523 C CA . ASN A 1 190 ? 4.113 -20.632 -14.040 1.00 93.75 190 ASN A CA 1
ATOM 1524 C C . ASN A 1 190 ? 3.572 -19.632 -12.998 1.00 93.75 190 ASN A C 1
ATOM 1526 O O . ASN A 1 190 ? 2.644 -19.938 -12.243 1.00 93.75 190 ASN A O 1
ATOM 1530 N N . LEU A 1 191 ? 4.150 -18.432 -12.945 1.00 88.25 191 LEU A N 1
ATOM 1531 C CA . LEU A 1 191 ? 3.690 -17.347 -12.085 1.00 88.25 191 LEU A CA 1
ATOM 1532 C C . LEU A 1 191 ? 2.710 -16.457 -12.852 1.00 88.25 191 LEU A C 1
ATOM 1534 O O . LEU A 1 191 ? 3.035 -15.913 -13.904 1.00 88.25 191 LEU A O 1
ATOM 1538 N N . ALA A 1 192 ? 1.501 -16.296 -12.313 1.00 87.06 192 ALA A N 1
ATOM 1539 C CA . ALA A 1 192 ? 0.495 -15.418 -12.897 1.00 87.06 192 ALA A CA 1
ATOM 1540 C C . ALA A 1 192 ? 0.864 -13.938 -12.700 1.00 87.06 192 ALA A C 1
ATOM 1542 O O . ALA A 1 192 ? 1.283 -13.529 -11.616 1.00 87.06 192 ALA A O 1
ATOM 1543 N N . PHE A 1 193 ? 0.642 -13.126 -13.731 1.00 84.31 193 PHE A N 1
ATOM 1544 C CA . PHE A 1 193 ? 0.834 -11.676 -13.708 1.00 84.31 193 PHE A CA 1
ATOM 1545 C C . PHE A 1 193 ? -0.278 -10.968 -14.486 1.00 84.31 193 PHE A C 1
ATOM 1547 O O . PHE A 1 193 ? -0.972 -11.573 -15.303 1.00 84.31 193 PHE A O 1
ATOM 1554 N N . ASN A 1 194 ? -0.455 -9.674 -14.223 1.00 82.62 194 ASN A N 1
ATOM 1555 C CA . ASN A 1 194 ? -1.475 -8.865 -14.883 1.00 82.62 194 ASN A CA 1
ATOM 1556 C C . ASN A 1 194 ? -0.854 -8.094 -16.050 1.00 82.62 194 ASN A C 1
ATOM 1558 O O . ASN A 1 194 ? 0.183 -7.460 -15.884 1.00 82.62 194 ASN A O 1
ATOM 1562 N N . VAL A 1 195 ? -1.528 -8.105 -17.199 1.00 82.31 195 VAL A N 1
ATOM 1563 C CA . VAL A 1 195 ? -1.198 -7.262 -18.366 1.00 82.31 195 VAL A CA 1
ATOM 1564 C C . VAL A 1 195 ? -2.277 -6.221 -18.646 1.00 82.31 195 VAL A C 1
ATOM 1566 O O . VAL A 1 195 ? -2.006 -5.153 -19.184 1.00 82.31 195 VAL A O 1
ATOM 1569 N N . GLN A 1 196 ? -3.512 -6.495 -18.241 1.00 76.88 196 GLN A N 1
ATOM 1570 C CA . GLN A 1 196 ? -4.624 -5.559 -18.338 1.00 76.88 196 GLN A CA 1
ATOM 1571 C C . GLN A 1 196 ? -4.953 -4.997 -16.952 1.00 76.88 196 GLN A C 1
ATOM 1573 O O . GLN A 1 196 ? -4.782 -5.709 -15.955 1.00 76.88 196 GLN A O 1
ATOM 1578 N N . PRO A 1 197 ? -5.424 -3.740 -16.868 1.00 65.31 197 PRO A N 1
ATOM 1579 C CA . PRO A 1 197 ? -6.026 -3.228 -15.643 1.00 65.31 197 PRO A CA 1
ATOM 1580 C C . PRO A 1 197 ? -7.158 -4.171 -15.210 1.00 65.31 197 PRO A C 1
ATOM 1582 O O . PRO A 1 197 ? -7.911 -4.659 -16.058 1.00 65.31 197 PRO A O 1
ATOM 1585 N N . ARG A 1 198 ? -7.282 -4.473 -13.913 1.00 56.16 198 ARG A N 1
ATOM 1586 C CA . ARG A 1 198 ? -8.355 -5.364 -13.441 1.00 56.16 198 ARG A CA 1
ATOM 1587 C C . ARG A 1 198 ? -9.718 -4.701 -13.685 1.00 56.16 198 ARG A C 1
ATOM 1589 O O . ARG A 1 198 ? -9.908 -3.535 -13.362 1.00 56.16 198 ARG A O 1
ATOM 1596 N N . LEU A 1 199 ? -10.679 -5.446 -14.236 1.00 42.84 199 LEU A N 1
ATOM 1597 C CA . LEU A 1 199 ? -12.057 -4.980 -14.448 1.00 42.84 199 LEU A CA 1
ATOM 1598 C C . LEU A 1 199 ? -12.639 -4.388 -13.152 1.00 42.84 199 LEU A C 1
ATOM 1600 O O . LEU A 1 199 ? -12.807 -5.108 -12.174 1.00 42.84 199 LEU A O 1
ATOM 1604 N N . GLY A 1 200 ? -12.952 -3.089 -13.157 1.00 43.69 200 GLY A N 1
ATOM 1605 C CA . GLY A 1 200 ? -13.511 -2.377 -12.001 1.00 43.69 200 GLY A CA 1
ATOM 1606 C C . GLY A 1 200 ? -12.566 -1.353 -11.367 1.00 43.69 200 GLY A C 1
ATOM 1607 O O . GLY A 1 200 ? -13.048 -0.456 -10.679 1.00 43.69 200 GLY A O 1
ATOM 1608 N N . THR A 1 201 ? -11.262 -1.383 -11.676 1.00 45.28 201 THR A N 1
ATOM 1609 C CA . THR A 1 201 ? -10.476 -0.140 -11.643 1.00 45.28 201 THR A CA 1
ATOM 1610 C C . THR A 1 201 ? -11.092 0.773 -12.688 1.00 45.28 201 THR A C 1
ATOM 1612 O O . THR A 1 201 ? -11.412 0.279 -13.775 1.00 45.28 201 THR A O 1
ATOM 1615 N N . VAL A 1 202 ? -11.281 2.065 -12.393 1.00 42.41 202 VAL A N 1
ATOM 1616 C CA . VAL A 1 202 ? -11.577 3.053 -13.438 1.00 42.41 202 VAL A CA 1
ATOM 1617 C C . VAL A 1 202 ? -10.599 2.724 -14.554 1.00 42.41 202 VAL A C 1
ATOM 1619 O O . VAL A 1 202 ? -9.390 2.724 -14.317 1.00 42.41 202 VAL A O 1
ATOM 1622 N N . ALA A 1 203 ? -11.105 2.271 -15.710 1.00 42.66 203 ALA A N 1
ATOM 1623 C CA . ALA A 1 203 ? -10.256 2.118 -16.876 1.00 42.66 203 ALA A CA 1
ATOM 1624 C C . ALA A 1 203 ? -9.464 3.412 -16.909 1.00 42.66 203 ALA A C 1
ATOM 1626 O O . ALA A 1 203 ? -10.079 4.466 -16.758 1.00 42.66 203 ALA A O 1
ATOM 1627 N N . ASN A 1 204 ? -8.140 3.328 -16.938 1.00 47.53 204 ASN A N 1
ATOM 1628 C CA . ASN A 1 204 ? -7.291 4.498 -16.960 1.00 47.53 204 ASN A CA 1
ATOM 1629 C C . ASN A 1 204 ? -7.608 5.251 -18.260 1.00 47.53 204 ASN A C 1
ATOM 1631 O O . ASN A 1 204 ? -6.931 5.105 -19.269 1.00 47.53 204 ASN A O 1
ATOM 1635 N N . THR A 1 205 ? -8.706 6.008 -18.266 1.00 49.22 205 THR A N 1
ATOM 1636 C CA . THR A 1 205 ? -9.221 6.788 -19.389 1.00 49.22 205 THR A CA 1
ATOM 1637 C C . THR A 1 205 ? -8.281 7.943 -19.690 1.00 49.22 205 THR A C 1
ATOM 1639 O O . THR A 1 205 ? -8.488 8.678 -20.647 1.00 49.22 205 THR A O 1
ATOM 1642 N N . ALA A 1 206 ? -7.267 8.115 -18.846 1.00 54.91 206 ALA A N 1
ATOM 1643 C CA . ALA A 1 206 ? -6.401 9.257 -18.787 1.00 54.91 206 ALA A CA 1
ATOM 1644 C C . ALA A 1 206 ? -4.957 8.929 -19.222 1.00 54.91 206 ALA A C 1
ATOM 1646 O O . ALA A 1 206 ? -4.189 9.846 -19.502 1.00 54.91 206 ALA A O 1
ATOM 1647 N N . GLY A 1 207 ? -4.604 7.642 -19.364 1.00 71.81 207 GLY A N 1
ATOM 1648 C CA . GLY A 1 207 ? -3.329 7.191 -19.934 1.00 71.81 207 GLY A CA 1
ATOM 1649 C C . GLY A 1 207 ? -2.101 7.414 -19.043 1.00 71.81 207 GLY A C 1
ATOM 1650 O O . GLY A 1 207 ? -0.980 7.392 -19.555 1.00 71.81 207 GLY A O 1
ATOM 1651 N N . TYR A 1 208 ? -2.283 7.638 -17.735 1.00 80.06 208 TYR A N 1
ATOM 1652 C CA . TYR A 1 208 ? -1.193 7.947 -16.800 1.00 80.06 208 TYR A CA 1
ATOM 1653 C C . TYR A 1 208 ? -1.194 7.084 -15.531 1.00 80.06 208 TYR A C 1
ATOM 1655 O O . TYR A 1 208 ? -2.232 6.683 -15.026 1.00 80.06 208 TYR A O 1
ATOM 1663 N N . CYS A 1 209 ? -0.015 6.802 -14.986 1.00 80.31 209 CYS A N 1
ATOM 1664 C CA . CYS A 1 209 ? 0.187 5.943 -13.826 1.00 80.31 209 CYS A CA 1
ATOM 1665 C C . CYS A 1 209 ? -0.333 6.606 -12.539 1.00 80.31 209 CYS A C 1
ATOM 1667 O O . CYS A 1 209 ? 0.112 7.695 -12.166 1.00 80.31 209 CYS A O 1
ATOM 1669 N N . GLU A 1 210 ? -1.239 5.927 -11.834 1.00 77.00 210 GLU A N 1
ATOM 1670 C CA . GLU A 1 210 ? -1.887 6.423 -10.607 1.00 77.00 210 GLU A CA 1
ATOM 1671 C C . GLU A 1 210 ? -1.191 5.971 -9.313 1.00 77.00 210 GLU A C 1
ATOM 1673 O O . GLU A 1 210 ? -1.686 6.224 -8.214 1.00 77.00 210 GLU A O 1
ATOM 1678 N N . VAL A 1 211 ? -0.029 5.312 -9.413 1.00 77.44 211 VAL A N 1
ATOM 1679 C CA . VAL A 1 211 ? 0.767 4.931 -8.237 1.00 77.44 211 VAL A CA 1
ATOM 1680 C C . VAL A 1 211 ? 1.115 6.187 -7.447 1.00 77.44 211 VAL A C 1
ATOM 1682 O O . VAL A 1 211 ? 1.735 7.103 -7.981 1.00 77.44 211 VAL A O 1
ATOM 1685 N N . LEU A 1 212 ? 0.709 6.237 -6.180 1.00 77.31 212 LEU A N 1
ATOM 1686 C CA . LEU A 1 212 ? 1.042 7.343 -5.292 1.00 77.31 212 LEU A CA 1
ATOM 1687 C C . LEU A 1 212 ? 2.534 7.297 -4.937 1.00 77.31 212 LEU A C 1
ATOM 1689 O O . LEU A 1 212 ? 3.071 6.254 -4.563 1.00 77.31 212 LEU A O 1
ATOM 1693 N N . GLU A 1 213 ? 3.186 8.448 -5.015 1.00 79.00 213 GLU A N 1
ATOM 1694 C CA . GLU A 1 213 ? 4.582 8.660 -4.650 1.00 79.00 213 GLU A CA 1
ATOM 1695 C C . GLU A 1 213 ? 4.674 9.828 -3.671 1.00 79.00 213 GLU A C 1
ATOM 1697 O O . GLU A 1 213 ? 3.920 10.800 -3.756 1.00 79.00 213 GLU A O 1
ATOM 1702 N N . GLN A 1 214 ? 5.636 9.759 -2.754 1.00 79.19 214 GLN A N 1
ATOM 1703 C CA . GLN A 1 214 ? 5.899 10.860 -1.837 1.00 79.19 214 GLN A CA 1
ATOM 1704 C C . GLN A 1 214 ? 6.897 11.839 -2.476 1.00 79.19 214 GLN A C 1
ATOM 1706 O O . GLN A 1 214 ? 8.101 11.567 -2.511 1.00 79.19 214 GLN A O 1
ATOM 1711 N N . LYS A 1 215 ? 6.404 12.973 -2.984 1.00 80.62 215 LYS A N 1
ATOM 1712 C CA . LYS A 1 215 ? 7.204 13.996 -3.679 1.00 80.62 215 LYS A CA 1
ATOM 1713 C C . LYS A 1 215 ? 7.663 15.098 -2.722 1.00 80.62 215 LYS A C 1
ATOM 1715 O O . LYS A 1 215 ? 6.912 15.541 -1.850 1.00 80.62 215 LYS A O 1
ATOM 1720 N N . ASP A 1 216 ? 8.907 15.544 -2.897 1.00 79.94 216 ASP A N 1
ATOM 1721 C CA . ASP A 1 216 ? 9.488 16.673 -2.166 1.00 79.94 216 ASP A CA 1
ATOM 1722 C C . ASP A 1 216 ? 8.962 17.999 -2.756 1.00 79.94 216 ASP A C 1
ATOM 1724 O O . ASP A 1 216 ? 9.262 18.355 -3.895 1.00 79.94 216 ASP A O 1
ATOM 1728 N N .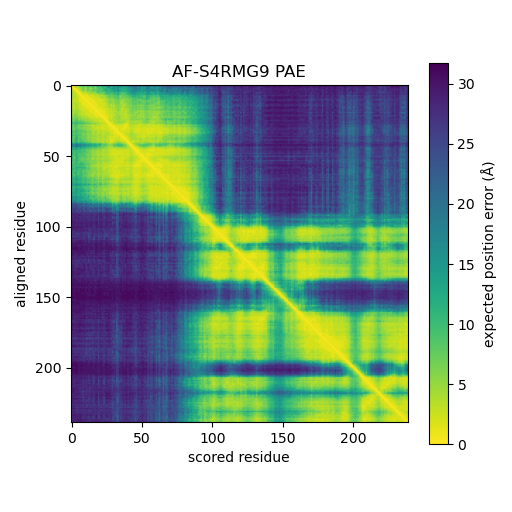 MET A 1 217 ? 8.163 18.730 -1.978 1.00 78.12 217 MET A N 1
ATOM 1729 C CA . MET A 1 217 ? 7.621 20.052 -2.304 1.00 78.12 217 MET A CA 1
ATOM 1730 C C . MET A 1 217 ? 8.271 21.133 -1.431 1.00 78.12 217 MET A C 1
ATOM 1732 O O . MET A 1 217 ? 8.838 20.856 -0.373 1.00 78.12 217 MET A O 1
ATOM 1736 N N . ALA A 1 218 ? 8.127 22.404 -1.820 1.00 78.50 218 ALA A N 1
ATOM 1737 C CA . ALA A 1 218 ? 8.670 23.541 -1.064 1.00 78.50 218 ALA A CA 1
ATOM 1738 C C . ALA A 1 218 ? 8.189 23.613 0.405 1.00 78.50 218 ALA A C 1
ATOM 1740 O O . ALA A 1 218 ? 8.846 24.232 1.237 1.00 78.50 218 ALA A O 1
ATOM 1741 N N . ASN A 1 219 ? 7.056 22.983 0.735 1.00 75.88 219 ASN A N 1
ATOM 1742 C CA . ASN A 1 219 ? 6.462 22.935 2.074 1.00 75.88 219 ASN A CA 1
ATOM 1743 C C . ASN A 1 219 ? 6.492 21.538 2.721 1.00 75.88 219 ASN A C 1
ATOM 1745 O O . ASN A 1 219 ? 5.705 21.268 3.630 1.00 75.88 219 ASN A O 1
ATOM 1749 N N . GLY A 1 220 ? 7.394 20.663 2.276 1.00 77.75 220 GLY A N 1
ATOM 1750 C CA . GLY A 1 220 ? 7.560 19.315 2.813 1.00 77.75 220 GLY A CA 1
ATOM 1751 C C . GLY A 1 220 ? 7.115 18.238 1.832 1.00 77.75 220 GLY A C 1
ATOM 1752 O O . GLY A 1 220 ? 7.132 18.432 0.624 1.00 77.75 220 GLY A O 1
ATOM 1753 N N . LEU A 1 221 ? 6.748 17.075 2.355 1.00 77.06 221 LEU A N 1
ATOM 1754 C CA . LEU A 1 221 ? 6.424 15.904 1.548 1.00 77.06 221 LEU A CA 1
ATOM 1755 C C . LEU A 1 221 ? 4.921 15.856 1.249 1.00 77.06 221 LEU A C 1
ATOM 1757 O O . LEU A 1 221 ? 4.113 16.003 2.171 1.00 77.06 221 LEU A O 1
ATOM 1761 N N . ARG A 1 222 ? 4.547 15.628 -0.014 1.00 78.12 222 ARG A N 1
ATOM 1762 C CA . ARG A 1 222 ? 3.152 15.406 -0.428 1.00 78.12 222 ARG A CA 1
ATOM 1763 C C . ARG A 1 222 ? 3.010 14.115 -1.215 1.00 78.12 222 ARG A C 1
ATOM 1765 O O . ARG A 1 222 ? 3.872 13.786 -2.024 1.00 78.12 222 ARG A O 1
ATOM 1772 N N . ASP A 1 223 ? 1.896 13.436 -0.989 1.00 78.44 223 ASP A N 1
ATOM 1773 C CA . ASP A 1 223 ? 1.534 12.232 -1.723 1.00 78.44 223 ASP A CA 1
ATOM 1774 C C . ASP A 1 223 ? 0.822 12.652 -3.012 1.00 78.44 223 ASP A C 1
ATOM 1776 O O . ASP A 1 223 ? -0.235 13.286 -2.971 1.00 78.44 223 ASP A O 1
ATOM 1780 N N . GLU A 1 224 ? 1.416 12.332 -4.156 1.00 79.56 224 GLU A N 1
ATOM 1781 C CA . GLU A 1 224 ? 0.880 12.655 -5.479 1.00 79.56 224 GLU A CA 1
ATOM 1782 C C . GLU A 1 224 ? 0.992 11.446 -6.409 1.00 79.56 224 GLU A C 1
ATOM 1784 O O . GLU A 1 224 ? 1.925 10.654 -6.265 1.00 79.56 224 GLU A O 1
ATOM 1789 N N . PRO A 1 225 ? 0.089 11.292 -7.393 1.00 79.81 225 PRO A N 1
ATOM 1790 C CA . PRO A 1 225 ? 0.224 10.238 -8.388 1.00 79.81 225 PRO A CA 1
ATOM 1791 C C . PRO A 1 225 ? 1.515 10.412 -9.202 1.00 79.81 225 PRO A C 1
ATOM 1793 O O . PRO A 1 225 ? 1.977 11.533 -9.455 1.00 79.81 225 PRO A O 1
ATOM 1796 N N . CYS A 1 226 ? 2.082 9.289 -9.638 1.00 80.56 226 CYS A N 1
ATOM 1797 C CA . CYS A 1 226 ? 3.273 9.221 -10.477 1.00 80.56 226 CYS A CA 1
ATOM 1798 C C . CYS A 1 226 ? 3.091 10.072 -11.745 1.00 80.56 226 CYS A C 1
ATOM 1800 O O . CYS A 1 226 ? 3.907 10.947 -12.036 1.00 80.56 226 CYS A O 1
ATOM 1802 N N . GLY A 1 227 ? 1.981 9.866 -12.463 1.00 82.94 227 GLY A N 1
ATOM 1803 C CA . GLY A 1 227 ? 1.587 10.672 -13.622 1.00 82.94 227 GLY A CA 1
ATOM 1804 C C . GLY A 1 227 ? 2.351 10.368 -14.917 1.00 82.94 227 GLY A C 1
ATOM 1805 O O . GLY A 1 227 ? 2.124 11.034 -15.924 1.00 82.94 227 GLY A O 1
ATOM 1806 N N . LYS A 1 228 ? 3.249 9.375 -14.923 1.00 86.38 228 LYS A N 1
ATOM 1807 C CA . LY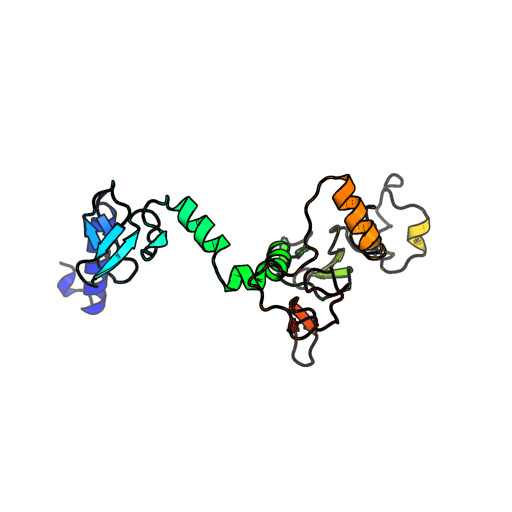S A 1 228 ? 3.944 8.909 -16.136 1.00 86.38 228 LYS A CA 1
ATOM 1808 C C . LYS A 1 228 ? 2.994 8.191 -17.092 1.00 86.38 228 LYS A C 1
ATOM 1810 O O . LYS A 1 228 ? 2.025 7.591 -16.644 1.00 86.38 228 LYS A O 1
ATOM 1815 N N . ALA A 1 229 ? 3.309 8.202 -18.384 1.00 86.06 229 ALA A N 1
ATOM 1816 C CA . ALA A 1 229 ? 2.533 7.485 -19.391 1.00 86.06 229 ALA A CA 1
ATOM 1817 C C . ALA A 1 229 ? 2.497 5.971 -19.117 1.00 86.06 229 ALA A C 1
ATOM 1819 O O . ALA A 1 229 ? 3.468 5.393 -18.626 1.00 86.06 229 ALA A O 1
ATOM 1820 N N . VAL A 1 230 ? 1.366 5.359 -19.452 1.00 84.56 230 VAL A N 1
ATOM 1821 C CA . VAL A 1 230 ? 1.118 3.917 -19.355 1.00 84.56 230 VAL A CA 1
ATOM 1822 C C . VAL A 1 230 ? 1.110 3.337 -20.761 1.00 84.56 230 VAL A C 1
ATOM 1824 O O . VAL A 1 230 ? 0.385 3.848 -21.618 1.00 84.56 230 VAL A O 1
ATOM 1827 N N . ALA A 1 231 ? 1.885 2.281 -21.005 1.00 83.00 231 ALA A N 1
ATOM 1828 C CA . ALA A 1 231 ? 1.822 1.547 -22.264 1.00 83.00 231 ALA A CA 1
ATOM 1829 C C . ALA A 1 231 ? 0.820 0.383 -22.189 1.00 83.00 231 ALA A C 1
ATOM 1831 O O . ALA A 1 231 ? 0.417 -0.077 -21.114 1.00 83.00 231 ALA A O 1
ATOM 1832 N N . ASP A 1 232 ? 0.430 -0.119 -23.357 1.00 79.19 232 ASP A N 1
ATOM 1833 C CA . ASP A 1 232 ? -0.400 -1.315 -23.450 1.00 79.19 232 ASP A CA 1
ATOM 1834 C C . ASP A 1 232 ? 0.294 -2.511 -22.780 1.00 79.19 232 ASP A C 1
ATOM 1836 O O . ASP A 1 232 ? 1.517 -2.634 -22.777 1.00 79.19 232 ASP A O 1
ATOM 1840 N N . GLN A 1 233 ? -0.503 -3.420 -22.217 1.00 79.88 233 GLN A N 1
ATOM 1841 C CA . GLN A 1 233 ? -0.028 -4.634 -21.535 1.00 79.88 233 GLN A CA 1
ATOM 1842 C C . GLN A 1 233 ? 0.769 -4.410 -20.227 1.00 79.88 233 GLN A C 1
ATOM 1844 O O . GLN A 1 233 ? 1.341 -5.361 -19.696 1.00 79.88 233 GLN A O 1
ATOM 1849 N N . GLN A 1 234 ? 0.755 -3.196 -19.659 1.00 79.50 234 GLN A N 1
ATOM 1850 C CA . GLN A 1 234 ? 1.390 -2.859 -18.369 1.00 79.50 234 GLN A CA 1
ATOM 1851 C C . GLN A 1 234 ? 0.393 -2.721 -17.203 1.00 79.50 234 GLN A C 1
ATOM 1853 O O . GLN A 1 234 ? 0.669 -2.074 -16.196 1.00 79.50 234 GLN A O 1
ATOM 1858 N N . ALA A 1 235 ? -0.806 -3.291 -17.336 1.00 80.00 235 ALA A N 1
ATOM 1859 C CA . ALA A 1 235 ? -1.837 -3.311 -16.296 1.00 80.00 235 ALA A CA 1
ATOM 1860 C C . ALA A 1 235 ? -2.238 -1.937 -15.713 1.00 80.00 235 ALA A C 1
ATOM 1862 O O . ALA A 1 235 ? -2.732 -1.869 -14.589 1.00 80.00 235 ALA A O 1
ATOM 1863 N N . GLY A 1 236 ? -2.069 -0.848 -16.471 1.00 77.81 236 GLY A N 1
ATOM 1864 C CA . GLY A 1 236 ? -2.403 0.501 -16.001 1.00 77.81 236 GLY A CA 1
ATOM 1865 C C . GLY A 1 236 ? -1.246 1.257 -15.335 1.00 77.81 236 GLY A C 1
ATOM 1866 O O . GLY A 1 236 ? -1.494 2.300 -14.731 1.00 77.81 236 GLY A O 1
ATOM 1867 N N . LEU A 1 237 ? -0.013 0.748 -15.424 1.00 79.94 237 LEU A N 1
ATOM 1868 C CA . LEU A 1 237 ? 1.183 1.307 -14.789 1.00 79.94 237 LEU A CA 1
ATOM 1869 C C . LEU A 1 237 ? 2.183 1.864 -15.792 1.00 79.94 237 LEU A C 1
ATOM 1871 O O . LEU A 1 237 ? 2.179 1.490 -16.959 1.00 79.94 237 LEU A O 1
ATOM 1875 N N . CYS A 1 238 ? 3.064 2.734 -15.306 1.00 83.44 238 CYS A N 1
ATOM 1876 C CA . CYS A 1 238 ? 4.255 3.098 -16.057 1.00 83.44 238 CYS A CA 1
ATOM 1877 C C . CYS A 1 238 ? 5.289 1.967 -16.043 1.00 83.44 238 CYS A C 1
ATOM 1879 O O . CYS A 1 238 ? 5.216 1.054 -15.218 1.00 83.44 238 CYS A O 1
ATOM 1881 N N . GLU A 1 239 ? 6.268 2.096 -16.934 1.00 85.38 239 GLU A N 1
ATOM 1882 C CA . GLU A 1 239 ? 7.521 1.336 -16.912 1.00 85.38 239 GLU A CA 1
ATOM 1883 C C . GLU A 1 239 ? 8.303 1.523 -15.599 1.00 85.38 239 GLU A C 1
ATOM 1885 O O . GLU A 1 239 ? 8.328 2.664 -15.058 1.00 85.38 239 GLU A O 1
#

Organism: Petromyzon marinus (NCBI:txid7757)

Radius of gyration: 27.56 Å; Cα contacts (8 Å, |Δi|>4): 299; chains: 1; bounding box: 74×44×72 Å

pLDDT: mean 78.6, std 14.23, range [42.41, 96.44]

Sequence (239 aa):
QFRNYLDPEVFRLFENKMRDRALYMMPNFRWCAHCPNGSIHDALRLRMDCTYCNKSTCSKCKKPWEVQHEGLTCEAFHTWKLDNDPEMQAAGLAAFLKENGIACPKCKFRYALAKGGCMHFTCGQCKHEFCSGCYNPAAERSVHRDVNPESECGMGCTHMGLHAHHPRDCLHYLRDWDIARLQALLTDHNLAFNVQPRLGTVANTAGYCEVLEQKDMANGLRDEPCGKAVADQQAGLCE

Mean predicted aligned error: 16.58 Å